Protein AF-A0A2G5XFL0-F1 (afdb_monomer_lite)

Sequence (195 aa):
MTKGMQETLEISRKINEVSDVSRLLKKQYEINKKLENAKERLKTVETMDEHEKITREISTLQNEKQSVETEFELRPKMEEIVLKSETPKIIGAYNKEFKPYHDKYKKLDKKLKEELIKFEKSVRPMVKEMLEIEQMESNFHHVTLKASIEDRKELLKLPVDSGSLKAIQRFTTPMQHSLAGKVYEVINAIERNCK

Secondary structure (DSSP, 8-state):
--HHHHHHHHHHHHHHHHH--HHHHHHHHHHHHHHHHHHHHHHT--SHHHHHHHHHHHHHHHHHHHHHHHHHHHHHHHHHHHHHHHHHHHHHHHHHHHHHHHHHHHHHHHHHHHHHHHHHHHHHHHHHHHHHHHHHHHHHHHHHHHHHHHHHHHH--S---TTGGGGGGG----GGGSHHHHHHHHHHHHHHH--

Radius of gyration: 44.22 Å; chains: 1; bounding box: 116×27×95 Å

Foldseek 3Di:
DDPLVVLLVVLVVVLVVLVPCVVLVVQLVVLVVVLVVLVVVLVVDDDPVSNVVSVVVNVVSVVVNVVSVVSVVCSVVVSVVSCVVSVVVNVVSCCVVCVVVVVVVVVVVVVVLVVLVVVLVVCVVVLVVVVVVVVVVVVVVVVVVVVVVVVVVVVPPDDDDPPPVVVVPPPDDPLCPDPSNVVVVVSVVSVVVSD

Structure (mmCIF, N/CA/C/O backbone):
data_AF-A0A2G5XFL0-F1
#
_entry.id   AF-A0A2G5XFL0-F1
#
loop_
_atom_site.group_PDB
_atom_site.id
_atom_site.type_symbol
_atom_site.label_atom_id
_atom_site.label_alt_id
_atom_site.label_comp_id
_atom_site.label_asym_id
_atom_site.label_entity_id
_atom_site.label_seq_id
_atom_site.pdbx_PDB_ins_code
_atom_site.Cartn_x
_atom_site.Cartn_y
_atom_site.Cartn_z
_atom_site.occupancy
_atom_site.B_iso_or_equiv
_atom_site.auth_seq_id
_atom_site.auth_comp_id
_atom_site.auth_asym_id
_atom_site.auth_atom_id
_atom_site.pdbx_PDB_model_num
ATOM 1 N N . MET A 1 1 ? -5.040 17.784 -10.962 1.00 51.47 1 MET A N 1
ATOM 2 C CA . MET A 1 1 ? -4.802 16.417 -10.449 1.00 51.47 1 MET A CA 1
ATOM 3 C C . MET A 1 1 ? -5.295 15.431 -11.489 1.00 51.47 1 MET A C 1
ATOM 5 O O . MET A 1 1 ? -6.380 15.645 -12.018 1.00 51.47 1 MET A O 1
ATOM 9 N N . THR A 1 2 ? -4.490 14.431 -11.848 1.00 65.50 2 THR A N 1
ATOM 10 C CA . THR A 1 2 ? -4.895 13.384 -12.796 1.00 65.50 2 THR A CA 1
ATOM 11 C C . THR A 1 2 ? -5.902 12.439 -12.139 1.00 65.50 2 THR A C 1
ATOM 13 O O . THR A 1 2 ? -5.921 12.278 -10.917 1.00 65.50 2 THR A O 1
ATOM 16 N N . LYS A 1 3 ? -6.779 11.840 -12.946 1.00 71.62 3 LYS A N 1
ATOM 17 C CA . LYS A 1 3 ? -7.883 10.996 -12.470 1.00 71.62 3 LYS A CA 1
ATOM 18 C C . LYS A 1 3 ? -7.391 9.753 -11.704 1.00 71.62 3 LYS A C 1
ATOM 20 O O . LYS A 1 3 ? -8.002 9.385 -10.709 1.00 71.62 3 LYS A O 1
ATOM 25 N N . GLY A 1 4 ? -6.259 9.158 -12.089 1.00 70.00 4 GLY A N 1
ATOM 26 C CA . GLY A 1 4 ? -5.669 8.010 -11.389 1.00 70.00 4 GLY A CA 1
ATOM 27 C C . GLY A 1 4 ? -5.014 8.368 -10.052 1.00 70.00 4 GLY A C 1
ATOM 28 O O . GLY A 1 4 ? -4.971 7.534 -9.146 1.00 70.00 4 GLY A O 1
ATOM 29 N N . MET A 1 5 ? -4.587 9.621 -9.861 1.00 75.12 5 MET A N 1
ATOM 30 C CA . MET A 1 5 ? -4.111 10.097 -8.557 1.00 75.12 5 MET A CA 1
ATOM 31 C C . MET A 1 5 ? -5.254 10.161 -7.533 1.00 75.12 5 MET A C 1
ATOM 33 O O . MET A 1 5 ? -5.056 9.796 -6.377 1.00 75.12 5 MET A O 1
ATOM 37 N N . GLN A 1 6 ? -6.461 10.555 -7.955 1.00 81.69 6 GLN A N 1
ATOM 38 C CA . GLN A 1 6 ? -7.651 10.538 -7.094 1.00 81.69 6 GLN A CA 1
ATOM 39 C C . GLN A 1 6 ? -8.063 9.108 -6.724 1.00 81.69 6 GLN A C 1
ATOM 41 O O . GLN A 1 6 ? -8.269 8.824 -5.547 1.00 81.69 6 GLN A O 1
ATOM 46 N N . GLU A 1 7 ? -8.089 8.193 -7.698 1.00 80.50 7 GLU A N 1
ATOM 47 C CA . GLU A 1 7 ? -8.393 6.772 -7.464 1.00 80.50 7 GLU A CA 1
ATOM 48 C C . GLU A 1 7 ? -7.405 6.137 -6.463 1.00 80.50 7 GLU A C 1
ATOM 50 O O . GLU A 1 7 ? -7.803 5.408 -5.555 1.00 80.50 7 GLU A O 1
ATOM 55 N N . THR A 1 8 ? -6.115 6.473 -6.562 1.00 82.50 8 THR A N 1
ATOM 56 C CA . THR A 1 8 ? -5.081 5.970 -5.640 1.00 82.50 8 THR A CA 1
ATOM 57 C C . THR A 1 8 ? -5.242 6.530 -4.221 1.00 82.50 8 THR A C 1
ATOM 59 O O . THR A 1 8 ? -5.058 5.805 -3.241 1.00 82.50 8 THR A O 1
ATOM 62 N N . LEU A 1 9 ? -5.616 7.807 -4.090 1.00 84.75 9 LEU A N 1
ATOM 63 C CA . LEU A 1 9 ? -5.873 8.439 -2.792 1.00 84.75 9 LEU A CA 1
ATOM 64 C C . LEU A 1 9 ? -7.103 7.846 -2.096 1.00 84.75 9 LEU A C 1
ATOM 66 O O . LEU A 1 9 ? -7.060 7.611 -0.889 1.00 84.75 9 LEU A O 1
ATOM 70 N N . GLU A 1 10 ? -8.174 7.561 -2.837 1.00 86.00 10 GLU A N 1
ATOM 71 C CA . GLU A 1 10 ? -9.364 6.903 -2.285 1.00 86.00 10 GLU A CA 1
ATOM 72 C C . GLU A 1 10 ? -9.059 5.489 -1.783 1.00 86.00 10 GLU A C 1
ATOM 74 O O . GLU A 1 10 ? -9.511 5.110 -0.700 1.00 86.00 10 GLU A O 1
ATOM 79 N N . ILE A 1 11 ? -8.255 4.721 -2.524 1.00 85.00 11 ILE A N 1
ATOM 80 C CA . ILE A 1 11 ? -7.813 3.390 -2.091 1.00 85.00 11 ILE A CA 1
ATOM 81 C C . ILE A 1 11 ? -6.971 3.485 -0.812 1.00 85.00 11 ILE A C 1
ATOM 83 O O . ILE A 1 11 ? -7.220 2.752 0.144 1.00 85.00 11 ILE A O 1
ATOM 87 N N . SER A 1 12 ? -6.013 4.416 -0.768 1.00 83.69 12 SER A N 1
ATOM 88 C CA . SER A 1 12 ? -5.190 4.658 0.423 1.00 83.69 12 SER A CA 1
ATOM 89 C C . SER A 1 12 ? -6.051 5.009 1.639 1.00 83.69 12 SER A C 1
ATOM 91 O O . SER A 1 12 ? -5.855 4.464 2.725 1.00 83.69 12 SER A O 1
ATOM 93 N N . ARG A 1 13 ? -7.083 5.842 1.448 1.00 86.94 13 ARG A N 1
ATOM 94 C CA . ARG A 1 13 ? -8.031 6.188 2.511 1.00 86.94 13 ARG A CA 1
ATOM 95 C C . ARG A 1 13 ? -8.747 4.956 3.063 1.00 86.94 13 ARG A C 1
ATOM 97 O O . ARG A 1 13 ? -8.786 4.788 4.276 1.00 86.94 13 ARG A O 1
ATOM 104 N N . LYS A 1 14 ? -9.260 4.079 2.194 1.00 85.94 14 LYS A N 1
ATOM 105 C CA . LYS A 1 14 ? -9.945 2.841 2.608 1.00 85.94 14 LYS A CA 1
ATOM 106 C C . LYS A 1 14 ? -9.025 1.894 3.376 1.00 85.94 14 LYS A C 1
ATOM 108 O O . LYS A 1 14 ? -9.443 1.326 4.376 1.00 85.94 14 LYS A O 1
ATOM 113 N N . ILE A 1 15 ? -7.778 1.736 2.932 1.00 85.12 15 ILE A N 1
ATOM 114 C CA . ILE A 1 15 ? -6.792 0.901 3.634 1.00 85.12 15 ILE A CA 1
ATOM 115 C C . ILE A 1 15 ? -6.523 1.472 5.032 1.00 85.12 15 ILE A C 1
ATOM 117 O O . ILE A 1 15 ? -6.566 0.736 6.016 1.00 85.12 15 ILE A O 1
ATOM 121 N N . ASN A 1 16 ? -6.333 2.788 5.136 1.00 85.06 16 ASN A N 1
ATOM 122 C CA . ASN A 1 16 ? -6.090 3.452 6.416 1.00 85.06 16 ASN A CA 1
ATOM 123 C C . ASN A 1 16 ? -7.299 3.375 7.364 1.00 85.06 16 ASN A C 1
ATOM 125 O O . ASN A 1 16 ? -7.115 3.186 8.560 1.00 85.06 16 ASN A O 1
ATOM 129 N N . GLU A 1 17 ? -8.530 3.478 6.857 1.00 84.38 17 GLU A N 1
ATOM 130 C CA . GLU A 1 17 ? -9.755 3.347 7.666 1.00 84.38 17 GLU A CA 1
ATOM 131 C C . GLU A 1 17 ? -9.892 1.950 8.300 1.00 84.38 17 GLU A C 1
ATOM 133 O O . GLU A 1 17 ? -10.299 1.814 9.461 1.00 84.38 17 GLU A O 1
ATOM 138 N N . VAL A 1 18 ? -9.542 0.900 7.553 1.00 83.12 18 VAL A N 1
ATOM 139 C CA . VAL A 1 18 ? -9.618 -0.483 8.045 1.00 83.12 18 VAL A CA 1
ATOM 140 C C . VAL A 1 18 ? -8.425 -0.810 8.952 1.00 83.12 18 VAL A C 1
ATOM 142 O O . VAL A 1 18 ? -8.605 -1.527 9.933 1.00 83.12 18 VAL A O 1
ATOM 145 N N . SER A 1 19 ? -7.264 -0.196 8.715 1.00 80.25 19 SER A N 1
ATOM 146 C CA . SER A 1 19 ? -6.069 -0.333 9.558 1.00 80.25 19 SER A CA 1
ATOM 147 C C . SER A 1 19 ? -6.094 0.520 10.837 1.00 80.25 19 SER A C 1
ATOM 149 O O . SER A 1 19 ? -5.288 0.280 11.737 1.00 80.25 19 SER A O 1
ATOM 151 N N . ASP A 1 20 ? -6.974 1.523 10.958 1.00 82.56 20 ASP A N 1
ATOM 152 C CA . ASP A 1 20 ? -7.043 2.359 12.162 1.00 82.56 20 ASP A CA 1
ATOM 153 C C . ASP A 1 20 ? -7.798 1.662 13.303 1.00 82.56 20 ASP A C 1
ATOM 155 O O . ASP A 1 20 ? -9.030 1.660 13.398 1.00 82.56 20 ASP A O 1
ATOM 159 N N . VAL A 1 21 ? -7.014 1.090 14.214 1.00 85.06 21 VAL A N 1
ATOM 160 C CA . VAL A 1 21 ? -7.492 0.392 15.413 1.00 85.06 21 VAL A CA 1
ATOM 161 C C . VAL A 1 21 ? -7.591 1.330 16.628 1.00 85.06 21 VAL A C 1
ATOM 163 O O . VAL A 1 21 ? -8.169 0.980 17.661 1.00 85.06 21 VAL A O 1
ATOM 166 N N . SER A 1 22 ? -7.096 2.566 16.515 1.00 84.44 22 SER A N 1
ATOM 167 C CA . SER A 1 22 ? -6.987 3.521 17.628 1.00 84.44 22 SER A CA 1
ATOM 168 C C . SER A 1 22 ? -8.340 3.821 18.270 1.00 84.44 22 SER A C 1
ATOM 170 O O . SER A 1 22 ? -8.449 3.942 19.493 1.00 84.44 22 SER A O 1
ATOM 172 N N . ARG A 1 23 ? -9.397 3.907 17.451 1.00 86.69 23 ARG A N 1
ATOM 173 C CA . ARG A 1 23 ? -10.774 4.105 17.924 1.00 86.69 23 ARG A CA 1
ATOM 174 C C . ARG A 1 23 ? -11.236 2.958 18.824 1.00 86.69 23 ARG A C 1
ATOM 176 O O . ARG A 1 23 ? -11.869 3.205 19.848 1.00 86.69 23 ARG A O 1
ATOM 183 N N . LEU A 1 24 ? -10.926 1.718 18.448 1.00 87.38 24 LEU A N 1
ATOM 184 C CA . LEU A 1 24 ? -11.343 0.532 19.194 1.00 87.38 24 LEU A CA 1
ATOM 185 C C . LEU A 1 24 ? -10.555 0.370 20.486 1.00 87.38 24 LEU A C 1
ATOM 187 O O . LEU A 1 24 ? -11.160 0.087 21.515 1.00 87.38 24 LEU A O 1
ATOM 191 N N . LEU A 1 25 ? -9.252 0.657 20.467 1.00 88.88 25 LEU A N 1
ATOM 192 C CA . LEU A 1 25 ? -8.424 0.671 21.676 1.00 88.88 25 LEU A CA 1
ATOM 193 C C . LEU A 1 25 ? -8.940 1.689 22.703 1.00 88.88 25 LEU A C 1
ATOM 195 O O . LEU A 1 25 ? -9.092 1.362 23.879 1.00 88.88 25 LEU A O 1
ATOM 199 N N . LYS A 1 26 ? -9.283 2.908 22.259 1.00 91.31 26 LYS A N 1
ATOM 200 C CA . LYS A 1 26 ? -9.891 3.928 23.131 1.00 91.31 26 LYS A CA 1
ATOM 201 C C . LYS A 1 26 ? -11.225 3.459 23.708 1.00 91.31 26 LYS A C 1
ATOM 203 O O . LYS A 1 26 ? -11.432 3.550 24.915 1.00 91.31 26 LYS A O 1
ATOM 208 N N . LYS A 1 27 ? -12.103 2.906 22.867 1.00 91.19 27 LYS A N 1
ATOM 209 C CA . LYS A 1 27 ? -13.411 2.394 23.297 1.00 91.19 27 LYS A CA 1
ATOM 210 C C . LYS A 1 27 ? -13.270 1.243 24.302 1.00 91.19 27 LYS A C 1
ATOM 212 O O . LYS A 1 27 ? -13.963 1.227 25.313 1.00 91.19 27 LYS A O 1
ATOM 217 N N . GLN A 1 28 ? -12.341 0.317 24.069 1.00 92.81 28 GLN A N 1
ATOM 218 C CA . GLN A 1 28 ? -12.054 -0.794 24.978 1.00 92.81 28 GLN A CA 1
ATOM 219 C C . GLN A 1 28 ? -11.542 -0.298 26.337 1.00 92.81 28 GLN A C 1
ATOM 221 O O . GLN A 1 28 ? -11.976 -0.790 27.379 1.00 92.81 28 GLN A O 1
ATOM 226 N N . TYR A 1 29 ? -10.658 0.705 26.340 1.00 93.38 29 TYR A N 1
ATOM 227 C CA . TYR A 1 29 ? -10.173 1.336 27.566 1.00 93.38 29 TYR A CA 1
ATOM 228 C C . TYR A 1 29 ? -11.308 1.989 28.370 1.00 93.38 29 TYR A C 1
ATOM 230 O O . TYR A 1 29 ? -11.427 1.758 29.574 1.00 93.38 29 TYR A O 1
ATOM 238 N N . GLU A 1 30 ? -12.179 2.757 27.711 1.00 95.00 30 GLU A N 1
ATOM 239 C CA . GLU A 1 30 ? -13.327 3.398 28.361 1.00 95.00 30 GLU A CA 1
ATOM 240 C C . GLU A 1 30 ? -14.312 2.383 28.951 1.00 95.00 30 GLU A C 1
ATOM 242 O O . GLU A 1 30 ? -14.764 2.563 30.084 1.00 95.00 30 GLU A O 1
ATOM 247 N N . ILE A 1 31 ? -14.615 1.304 28.220 1.00 94.75 31 ILE A N 1
ATOM 248 C CA . ILE A 1 31 ? -15.488 0.229 28.707 1.00 94.75 31 ILE A CA 1
ATOM 249 C C . ILE A 1 31 ? -14.864 -0.440 29.932 1.00 94.75 31 ILE A C 1
ATOM 251 O O . ILE A 1 31 ? -15.531 -0.548 30.957 1.00 94.75 31 ILE A O 1
ATOM 255 N N . ASN A 1 32 ? -13.583 -0.823 29.875 1.00 92.81 32 ASN A N 1
ATOM 256 C CA . ASN A 1 32 ? -12.897 -1.445 31.012 1.00 92.81 32 ASN A CA 1
ATOM 257 C C . ASN A 1 32 ? -12.914 -0.539 32.253 1.00 92.81 32 ASN A C 1
ATOM 259 O O . ASN A 1 32 ? -13.190 -1.016 33.351 1.00 92.81 32 ASN A O 1
ATOM 263 N N . LYS A 1 33 ? -12.695 0.771 32.081 1.00 95.62 33 LYS A N 1
ATOM 264 C CA . LYS A 1 33 ? -12.762 1.741 33.181 1.00 95.62 33 LYS A CA 1
ATOM 265 C C . LYS A 1 33 ? -14.161 1.816 33.802 1.00 95.62 33 LYS A C 1
ATOM 267 O O . LYS A 1 33 ? -14.288 1.815 35.023 1.00 95.62 33 LYS A O 1
ATOM 272 N N . LYS A 1 34 ? -15.218 1.865 32.983 1.00 95.56 34 LYS A N 1
ATOM 273 C CA . LYS A 1 34 ? -16.609 1.854 33.475 1.00 95.56 34 LYS A CA 1
ATOM 274 C C . LYS A 1 34 ? -16.941 0.554 34.205 1.00 95.56 34 LYS A C 1
ATOM 276 O O . LYS A 1 34 ? -17.618 0.587 35.225 1.00 95.56 34 LYS A O 1
ATOM 281 N N . LEU A 1 35 ? -16.445 -0.570 33.696 1.00 94.38 35 LEU A N 1
ATOM 282 C CA . LEU A 1 35 ? -16.694 -1.900 34.243 1.00 94.38 35 LEU A CA 1
ATOM 283 C C . LEU A 1 35 ? -16.035 -2.063 35.621 1.00 94.38 35 LEU A C 1
ATOM 285 O O . LEU A 1 35 ? -16.679 -2.555 36.543 1.00 94.38 35 LEU A O 1
ATOM 289 N N . GLU A 1 36 ? -14.798 -1.588 35.792 1.00 94.00 36 GLU A N 1
ATOM 290 C CA . GLU A 1 36 ? -14.148 -1.549 37.109 1.00 94.00 36 GLU A CA 1
ATOM 291 C C . GLU A 1 36 ? -14.886 -0.630 38.088 1.00 94.00 36 GLU A C 1
ATOM 293 O O . GLU A 1 36 ? -15.235 -1.069 39.181 1.00 94.00 36 GLU A O 1
ATOM 298 N N . ASN A 1 37 ? -15.262 0.583 37.671 1.00 94.56 37 ASN A N 1
ATOM 299 C CA . ASN A 1 37 ? -16.050 1.483 38.520 1.00 94.56 37 ASN A CA 1
ATOM 300 C C . ASN A 1 37 ? -17.399 0.865 38.942 1.00 94.56 37 ASN A C 1
ATOM 302 O O . ASN A 1 37 ? -17.828 1.018 40.084 1.00 94.56 37 ASN A O 1
ATOM 306 N N . ALA A 1 38 ? -18.089 0.170 38.032 1.00 92.56 38 ALA A N 1
ATOM 307 C CA . ALA A 1 38 ? -19.355 -0.495 38.332 1.00 92.56 38 ALA A CA 1
ATOM 308 C C . ALA A 1 38 ? -19.164 -1.662 39.316 1.00 92.56 38 ALA A C 1
ATOM 310 O O . ALA A 1 38 ? -19.954 -1.812 40.247 1.00 92.56 38 ALA A O 1
ATOM 311 N N . LYS A 1 39 ? -18.087 -2.447 39.173 1.00 91.81 39 LYS A N 1
ATOM 312 C CA . LYS A 1 39 ? -17.726 -3.503 40.134 1.00 91.81 39 LYS A CA 1
ATOM 313 C C . LYS A 1 39 ? -17.370 -2.949 41.511 1.00 91.81 39 LYS A C 1
ATOM 315 O O . LYS A 1 39 ? -17.717 -3.570 42.509 1.00 91.81 39 LYS A O 1
ATOM 320 N N . GLU A 1 40 ? -16.669 -1.820 41.583 1.00 93.25 40 GLU A N 1
ATOM 321 C CA . GLU A 1 40 ? -16.373 -1.160 42.859 1.00 93.25 40 GLU A CA 1
ATOM 322 C C . GLU A 1 40 ? -17.654 -0.683 43.539 1.00 93.25 40 GLU A C 1
ATOM 324 O O . GLU A 1 40 ? -17.865 -0.993 44.709 1.00 93.25 40 GLU A O 1
ATOM 329 N N . ARG A 1 41 ? -18.552 -0.033 42.787 1.00 91.56 41 ARG A N 1
ATOM 330 C CA . ARG A 1 41 ? -19.868 0.382 43.292 1.00 91.56 41 ARG A CA 1
ATOM 331 C C . ARG A 1 41 ? -20.685 -0.800 43.796 1.00 91.56 41 ARG A C 1
ATOM 333 O O . ARG A 1 41 ? -21.326 -0.659 44.826 1.00 91.56 41 ARG A O 1
ATOM 340 N N . LEU A 1 42 ? -20.633 -1.952 43.117 1.00 90.75 42 LEU A N 1
ATOM 341 C CA . LEU A 1 42 ? -21.346 -3.168 43.529 1.00 90.75 42 LEU A CA 1
ATOM 342 C C . LEU A 1 42 ? -20.933 -3.644 44.934 1.00 90.75 42 LEU A C 1
ATOM 344 O O . LEU A 1 42 ? -21.764 -4.165 45.669 1.00 90.75 42 LEU A O 1
ATOM 348 N N . LYS A 1 43 ? -19.668 -3.442 45.327 1.00 89.00 43 LYS A N 1
ATOM 349 C CA . LYS A 1 43 ? -19.153 -3.848 46.648 1.00 89.00 43 LYS A CA 1
ATOM 350 C C . LYS A 1 43 ? -19.665 -2.977 47.796 1.00 89.00 43 LYS A C 1
ATOM 352 O O . LYS A 1 43 ? -19.592 -3.407 48.941 1.00 89.00 43 LYS A O 1
ATOM 357 N N . THR A 1 44 ? -20.130 -1.764 47.507 1.00 90.75 44 THR A N 1
ATOM 358 C CA . THR A 1 44 ? -20.554 -0.774 48.511 1.00 90.75 44 THR A CA 1
ATOM 359 C C . THR A 1 44 ? -22.070 -0.591 48.561 1.00 90.75 44 THR A C 1
ATOM 361 O O . THR A 1 44 ? -22.544 0.375 49.147 1.00 90.75 44 THR A O 1
ATOM 364 N N . VAL A 1 45 ? -22.835 -1.459 47.894 1.00 91.38 45 VAL A N 1
ATOM 365 C CA . VAL A 1 45 ? -24.296 -1.351 47.833 1.00 91.38 45 VAL A CA 1
ATOM 366 C C . VAL A 1 45 ? -24.937 -1.912 49.096 1.00 91.38 45 VAL A C 1
ATOM 368 O O . VAL A 1 45 ? -24.591 -3.007 49.533 1.00 91.38 45 VAL A O 1
ATOM 371 N N . GLU A 1 46 ? -25.925 -1.195 49.628 1.00 85.06 46 GLU A N 1
ATOM 372 C CA . GLU A 1 46 ? -26.671 -1.597 50.827 1.00 85.06 46 GLU A CA 1
ATOM 373 C C . GLU A 1 46 ? -28.065 -2.160 50.503 1.00 85.06 46 GLU A C 1
ATOM 375 O O . GLU A 1 46 ? -28.635 -2.901 51.304 1.00 85.06 46 GLU A O 1
ATOM 380 N N . THR A 1 47 ? -28.617 -1.854 49.320 1.00 91.56 47 THR A N 1
ATOM 381 C CA . THR A 1 47 ? -29.972 -2.261 48.916 1.00 91.56 47 THR A CA 1
ATOM 382 C C . THR A 1 47 ? -29.986 -3.276 47.768 1.00 91.56 47 THR A C 1
ATOM 384 O O . THR A 1 47 ? -29.154 -3.255 46.860 1.00 91.56 47 THR A O 1
ATOM 387 N N . MET A 1 48 ? -30.976 -4.174 47.775 1.00 88.69 48 MET A N 1
ATOM 388 C CA . MET A 1 48 ? -31.124 -5.200 46.734 1.00 88.69 48 MET A CA 1
ATOM 389 C C . MET A 1 48 ? -31.442 -4.594 45.354 1.00 88.69 48 MET A C 1
ATOM 391 O O . MET A 1 48 ? -30.904 -5.049 44.345 1.00 88.69 48 MET A O 1
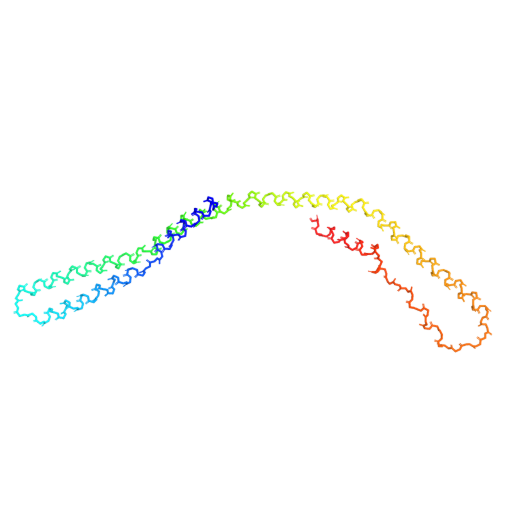ATOM 395 N N . ASP A 1 49 ? -32.233 -3.519 45.308 1.00 89.25 49 ASP A N 1
ATOM 396 C CA . ASP A 1 49 ? -32.602 -2.833 44.061 1.00 89.25 49 ASP A CA 1
ATOM 397 C C . ASP A 1 49 ? -31.391 -2.185 43.369 1.00 89.25 49 ASP A C 1
ATOM 399 O O . ASP A 1 49 ? -31.223 -2.271 42.148 1.00 89.25 49 ASP A O 1
ATOM 403 N N . GLU A 1 50 ? -30.503 -1.553 44.140 1.00 88.62 50 GLU A N 1
ATOM 404 C CA . GLU A 1 50 ? -29.258 -0.987 43.615 1.00 88.62 50 GLU A CA 1
ATOM 405 C C . GLU A 1 50 ? -28.290 -2.081 43.156 1.00 88.62 50 GLU A C 1
ATOM 407 O O . GLU A 1 50 ? -27.615 -1.916 42.134 1.00 88.62 50 GLU A O 1
ATOM 412 N N . HIS A 1 51 ? -28.266 -3.217 43.860 1.00 93.19 51 HIS A N 1
ATOM 413 C CA . HIS A 1 51 ? -27.443 -4.364 43.495 1.00 93.19 51 HIS A CA 1
ATOM 414 C C . HIS A 1 51 ? -27.884 -4.928 42.140 1.00 93.19 51 HIS A C 1
ATOM 416 O O . HIS A 1 51 ? -27.054 -5.146 41.251 1.00 93.19 51 HIS A O 1
ATOM 422 N N . GLU A 1 52 ? -29.190 -5.108 41.928 1.00 91.06 52 GLU A N 1
ATOM 423 C CA . GLU A 1 52 ? -29.727 -5.526 40.632 1.00 91.06 52 GLU A CA 1
ATOM 424 C C . GLU A 1 52 ? -29.416 -4.521 39.522 1.00 91.06 52 GLU A C 1
ATOM 426 O O . GLU A 1 52 ? -29.009 -4.914 38.425 1.00 91.06 52 GLU A O 1
ATOM 431 N N . LYS A 1 53 ? -29.571 -3.222 39.794 1.00 93.31 53 LYS A N 1
ATOM 432 C CA . LYS A 1 53 ? -29.303 -2.166 38.812 1.00 93.31 53 LYS A CA 1
ATOM 433 C C . LYS A 1 53 ? -27.846 -2.178 38.346 1.00 93.31 53 LYS A C 1
ATOM 435 O O . LYS A 1 53 ? -27.595 -2.141 37.142 1.00 93.31 53 LYS A O 1
ATOM 440 N N . ILE A 1 54 ? -26.898 -2.271 39.278 1.00 92.44 54 ILE A N 1
ATOM 441 C CA . ILE A 1 54 ? -25.464 -2.309 38.959 1.00 92.44 54 ILE A CA 1
ATOM 442 C C . ILE A 1 54 ? -25.092 -3.633 38.282 1.00 92.44 54 ILE A C 1
ATOM 444 O O . ILE A 1 54 ? -24.296 -3.642 37.346 1.00 92.44 54 ILE A O 1
ATOM 448 N N . THR A 1 55 ? -25.712 -4.749 38.669 1.00 92.38 55 THR A N 1
ATOM 449 C CA . THR A 1 55 ? -25.500 -6.044 37.999 1.00 92.38 55 THR A CA 1
ATOM 450 C C . THR A 1 55 ? -25.931 -5.994 36.529 1.00 92.38 55 THR A C 1
ATOM 452 O O . THR A 1 55 ? -25.207 -6.473 35.652 1.00 92.38 55 THR A O 1
ATOM 455 N N . ARG A 1 56 ? -27.072 -5.355 36.227 1.00 94.00 56 ARG A N 1
ATOM 456 C CA . ARG A 1 56 ? -27.516 -5.120 34.841 1.00 94.00 56 ARG A CA 1
ATOM 457 C C . ARG A 1 56 ? -26.543 -4.210 34.087 1.00 94.00 56 ARG A C 1
ATOM 459 O O . ARG A 1 56 ? -26.193 -4.523 32.954 1.00 94.00 56 ARG A O 1
ATOM 466 N N . GLU A 1 57 ? -26.062 -3.138 34.721 1.00 93.81 57 GLU A N 1
ATOM 467 C CA . GLU A 1 57 ? -25.046 -2.238 34.149 1.00 93.81 57 GLU A CA 1
ATOM 468 C C . GLU A 1 57 ? -23.759 -3.004 33.782 1.00 93.81 57 GLU A C 1
ATOM 470 O O . GLU A 1 57 ? -23.274 -2.910 32.652 1.00 93.81 57 GLU A O 1
ATOM 475 N N . ILE A 1 58 ? -23.249 -3.849 34.682 1.00 94.31 58 ILE A N 1
ATOM 476 C CA . ILE A 1 58 ? -22.070 -4.692 34.431 1.00 94.31 58 ILE A CA 1
ATOM 477 C C . ILE A 1 58 ? -22.316 -5.649 33.262 1.00 94.31 58 ILE A C 1
ATOM 479 O O . ILE A 1 58 ? -21.460 -5.758 32.385 1.00 94.31 58 ILE A O 1
ATOM 483 N N . SER A 1 59 ? -23.479 -6.305 33.210 1.00 94.19 59 SER A N 1
ATOM 484 C CA . SER A 1 59 ? -23.830 -7.203 32.104 1.00 94.19 59 SER A CA 1
ATOM 485 C C . SER A 1 59 ? -23.869 -6.464 30.761 1.00 94.19 59 SER A C 1
ATOM 487 O O . SER A 1 59 ? -23.313 -6.946 29.773 1.00 94.19 59 SER A O 1
ATOM 489 N N . THR A 1 60 ? -24.434 -5.252 30.718 1.00 95.50 60 THR A N 1
ATOM 490 C CA . THR A 1 60 ? -24.423 -4.433 29.495 1.00 95.50 60 THR A CA 1
ATOM 491 C C . THR A 1 60 ? -23.008 -4.042 29.068 1.00 95.50 60 THR A C 1
ATOM 493 O O . THR A 1 60 ? -22.663 -4.201 27.899 1.00 95.50 60 THR A O 1
ATOM 496 N N . LEU A 1 61 ? -22.151 -3.627 30.007 1.00 94.88 61 LEU A N 1
ATOM 497 C CA . LEU A 1 61 ? -20.756 -3.277 29.724 1.00 94.88 61 LEU A CA 1
ATOM 498 C C . LEU A 1 61 ? -19.925 -4.492 29.282 1.00 94.88 61 LEU A C 1
ATOM 500 O O . LEU A 1 61 ? -19.037 -4.354 28.443 1.00 94.88 61 LEU A O 1
ATOM 504 N N . GLN A 1 62 ? -20.213 -5.687 29.806 1.00 93.75 62 GLN A N 1
ATOM 505 C CA . GLN A 1 62 ? -19.597 -6.936 29.349 1.00 93.75 62 GLN A CA 1
ATOM 506 C C . GLN A 1 62 ? -19.995 -7.269 27.907 1.00 93.75 62 GLN A C 1
ATOM 508 O O . GLN A 1 62 ? -19.125 -7.599 27.103 1.00 93.75 62 GLN A O 1
ATOM 513 N N . ASN A 1 63 ? -21.271 -7.105 27.550 1.00 94.25 63 ASN A N 1
ATOM 514 C CA . ASN A 1 63 ? -21.731 -7.296 26.173 1.00 94.25 63 ASN A CA 1
ATOM 515 C C . ASN A 1 63 ? -21.088 -6.282 25.213 1.00 94.25 63 ASN A C 1
ATOM 517 O O . ASN A 1 63 ? -20.651 -6.647 24.121 1.00 94.25 63 ASN A O 1
ATOM 521 N N . GLU A 1 64 ? -20.973 -5.014 25.622 1.00 93.44 64 GLU A N 1
ATOM 522 C CA . GLU A 1 64 ? -20.271 -3.988 24.841 1.00 93.44 64 GLU A CA 1
ATOM 523 C C . GLU A 1 64 ? -18.786 -4.317 24.661 1.00 93.44 64 GLU A C 1
ATOM 525 O O . GLU A 1 64 ? -18.250 -4.171 23.559 1.00 93.44 64 GLU A O 1
ATOM 530 N N . LYS A 1 65 ? -18.120 -4.796 25.719 1.00 92.81 65 LYS A N 1
ATOM 531 C CA . LYS A 1 65 ? -16.725 -5.244 25.660 1.00 92.81 65 LYS A CA 1
ATOM 532 C C . LYS A 1 65 ? -16.557 -6.382 24.658 1.00 92.81 65 LYS A C 1
ATOM 534 O O . LYS A 1 65 ? -15.683 -6.303 23.798 1.00 92.81 65 LYS A O 1
ATOM 539 N N . GLN A 1 66 ? -17.423 -7.387 24.727 1.00 92.12 66 GLN A N 1
ATOM 540 C CA . GLN A 1 66 ? -17.359 -8.546 23.845 1.00 92.12 66 GLN A CA 1
ATOM 541 C C . GLN A 1 66 ? -17.649 -8.177 22.383 1.00 92.12 66 GLN A C 1
ATOM 543 O O . GLN A 1 66 ? -17.009 -8.698 21.471 1.00 92.12 66 GLN A O 1
ATOM 548 N N . SER A 1 67 ? -18.544 -7.214 22.141 1.00 92.31 67 SER A N 1
ATOM 549 C CA . SER A 1 67 ? -18.757 -6.651 20.803 1.00 92.31 67 SER A CA 1
ATOM 550 C C . SER A 1 67 ? -17.495 -5.983 20.247 1.00 92.31 67 SER A C 1
ATOM 552 O O . SER A 1 67 ? -17.185 -6.175 19.072 1.00 92.31 67 SER A O 1
ATOM 554 N N . VAL A 1 68 ? -16.757 -5.227 21.068 1.00 92.44 68 VAL A N 1
ATOM 555 C CA . VAL A 1 68 ? -15.494 -4.594 20.652 1.00 92.44 68 VAL A CA 1
ATOM 556 C C . VAL A 1 68 ? -14.409 -5.642 20.402 1.00 92.44 68 VAL A C 1
ATOM 558 O O . VAL A 1 68 ? -13.710 -5.548 19.398 1.00 92.44 68 VAL A O 1
ATOM 561 N N . GLU A 1 69 ? -14.291 -6.660 21.255 1.00 90.12 69 GLU A N 1
ATOM 562 C CA . GLU A 1 69 ? -13.352 -7.779 21.068 1.00 90.12 69 GLU A CA 1
ATOM 563 C C . GLU A 1 69 ? -13.641 -8.560 19.778 1.00 90.12 69 GLU A C 1
ATOM 565 O O . GLU A 1 69 ? -12.728 -8.825 18.999 1.00 90.12 69 GLU A O 1
ATOM 570 N N . THR A 1 70 ? -14.915 -8.816 19.475 1.00 90.75 70 THR A N 1
ATOM 571 C CA . THR A 1 70 ? -15.316 -9.437 18.202 1.00 90.75 70 THR A CA 1
ATOM 572 C C . THR A 1 70 ? -14.936 -8.553 17.006 1.00 90.75 70 THR A C 1
ATOM 574 O O . THR A 1 70 ? -14.462 -9.053 15.988 1.00 90.75 70 THR A O 1
ATOM 577 N N . GLU A 1 71 ? -15.097 -7.226 17.109 1.00 88.81 71 GLU A N 1
ATOM 578 C CA . GLU A 1 71 ? -14.663 -6.295 16.056 1.00 88.81 71 GLU A CA 1
ATOM 579 C C . GLU A 1 71 ? -13.136 -6.350 15.855 1.00 88.81 71 GLU A C 1
ATOM 581 O O . GLU A 1 71 ? -12.676 -6.372 14.713 1.00 88.81 71 GLU A O 1
ATOM 586 N N . PHE A 1 72 ? -12.350 -6.452 16.935 1.00 88.31 72 PHE A N 1
ATOM 587 C CA . PHE A 1 72 ? -10.895 -6.647 16.873 1.00 88.31 72 PHE A CA 1
ATOM 588 C C . PHE A 1 72 ? -10.502 -7.941 16.156 1.00 88.31 72 PHE A C 1
ATOM 590 O O . PHE A 1 72 ? -9.611 -7.919 15.310 1.00 88.31 72 PHE A O 1
ATOM 597 N N . GLU A 1 73 ? -11.164 -9.056 16.458 1.00 87.88 73 GLU A N 1
ATOM 598 C CA . GLU A 1 73 ? -10.876 -10.351 15.829 1.00 87.88 73 GLU A CA 1
ATOM 599 C C . GLU A 1 73 ? -11.221 -10.375 14.334 1.00 87.88 73 GLU A C 1
ATOM 601 O O . GLU A 1 73 ? -10.568 -11.056 13.537 1.00 87.88 73 GLU A O 1
ATOM 606 N N . LEU A 1 74 ? -12.253 -9.630 13.935 1.00 88.44 74 LEU A N 1
ATOM 607 C CA . LEU A 1 74 ? -12.687 -9.549 12.544 1.00 88.44 74 LEU A CA 1
ATOM 608 C C . LEU A 1 74 ? -11.836 -8.584 11.708 1.00 88.44 74 LEU A C 1
ATOM 610 O O . LEU A 1 74 ? -11.765 -8.761 10.488 1.00 88.44 74 LEU A O 1
ATOM 614 N N . ARG A 1 75 ? -11.160 -7.604 12.322 1.00 85.94 75 ARG A N 1
ATOM 615 C CA . ARG A 1 75 ? -10.376 -6.596 11.589 1.00 85.94 75 ARG A CA 1
ATOM 616 C C . ARG A 1 75 ? -9.268 -7.167 10.709 1.00 85.94 75 ARG A C 1
ATOM 618 O O . ARG A 1 75 ? -9.282 -6.822 9.533 1.00 85.94 75 ARG A O 1
ATOM 625 N N . PRO A 1 76 ? -8.384 -8.072 11.170 1.00 86.69 76 PRO A N 1
ATOM 626 C CA . PRO A 1 76 ? -7.348 -8.642 10.307 1.00 86.69 76 PRO A CA 1
ATOM 627 C C . PRO A 1 76 ? -7.920 -9.295 9.042 1.00 86.69 76 PRO A C 1
ATOM 629 O O . PRO A 1 76 ? -7.357 -9.174 7.958 1.00 86.69 76 PRO A O 1
ATOM 632 N N . LYS A 1 77 ? -9.095 -9.933 9.151 1.00 88.69 77 LYS A N 1
ATOM 633 C CA . LYS A 1 77 ? -9.793 -10.533 8.003 1.00 88.69 77 LYS A CA 1
ATOM 634 C C . LYS A 1 77 ? -10.354 -9.466 7.064 1.00 88.69 77 LYS A C 1
ATOM 636 O O . LYS A 1 77 ? -10.279 -9.617 5.848 1.00 88.69 77 LYS A O 1
ATOM 641 N N . MET A 1 78 ? -10.913 -8.387 7.610 1.00 85.69 78 MET A N 1
ATOM 642 C CA . MET A 1 78 ? -11.390 -7.252 6.815 1.00 85.69 78 MET A CA 1
ATOM 643 C C . MET A 1 78 ? -10.235 -6.540 6.102 1.00 85.69 78 MET A C 1
ATOM 645 O O . MET A 1 78 ? -10.352 -6.249 4.913 1.00 85.69 78 MET A O 1
ATOM 649 N N . GLU A 1 79 ? -9.112 -6.317 6.789 1.00 86.19 79 GLU A N 1
ATOM 650 C CA . GLU A 1 79 ? -7.881 -5.760 6.218 1.00 86.19 79 GLU A CA 1
ATOM 651 C C . GLU A 1 79 ? -7.382 -6.624 5.064 1.00 86.19 79 GLU A C 1
ATOM 653 O O . GLU A 1 79 ? -7.128 -6.109 3.979 1.00 86.19 79 GLU A O 1
ATOM 658 N N . GLU A 1 80 ? -7.320 -7.943 5.250 1.00 87.69 80 GLU A N 1
ATOM 659 C CA . GLU A 1 80 ? -6.894 -8.870 4.204 1.00 87.69 80 GLU A CA 1
ATOM 660 C C . GLU A 1 80 ? -7.800 -8.801 2.963 1.00 87.69 80 GLU A C 1
ATOM 662 O O . GLU A 1 80 ? -7.309 -8.777 1.831 1.00 87.69 80 GLU A O 1
ATOM 667 N N . ILE A 1 81 ? -9.121 -8.718 3.149 1.00 88.31 81 ILE A N 1
ATOM 668 C CA . ILE A 1 81 ? -10.093 -8.583 2.052 1.00 88.31 81 ILE A CA 1
ATOM 669 C C . ILE A 1 81 ? -9.911 -7.249 1.314 1.00 88.31 81 ILE A C 1
ATOM 671 O O . ILE A 1 81 ? -9.903 -7.213 0.077 1.00 88.31 81 ILE A O 1
ATOM 675 N N . VAL A 1 82 ? -9.752 -6.146 2.049 1.00 86.25 82 VAL A N 1
ATOM 676 C CA . VAL A 1 82 ? -9.550 -4.811 1.464 1.00 86.25 82 VAL A CA 1
ATOM 677 C C . VAL A 1 82 ? -8.216 -4.749 0.726 1.00 86.25 82 VAL A C 1
ATOM 679 O O . VAL A 1 82 ? -8.175 -4.306 -0.418 1.00 86.25 82 VAL A O 1
ATOM 682 N N . LEU A 1 83 ? -7.141 -5.284 1.303 1.00 85.38 83 LEU A N 1
ATOM 683 C CA . LEU A 1 83 ? -5.836 -5.355 0.651 1.00 85.38 83 LEU A CA 1
ATOM 684 C C . LEU A 1 83 ? -5.900 -6.195 -0.627 1.00 85.38 83 LEU A C 1
ATOM 686 O O . LEU A 1 83 ? -5.441 -5.742 -1.675 1.00 85.38 83 LEU A O 1
ATOM 690 N N . LYS A 1 84 ? -6.515 -7.381 -0.592 1.00 87.75 84 LYS A N 1
ATOM 691 C CA . LYS A 1 84 ? -6.635 -8.245 -1.779 1.00 87.75 84 LYS A CA 1
ATOM 692 C C . LYS A 1 84 ? -7.463 -7.616 -2.899 1.00 87.75 84 LYS A C 1
ATOM 694 O O . LYS A 1 84 ? -7.154 -7.826 -4.068 1.00 87.75 84 LYS A O 1
ATOM 699 N N . SER A 1 85 ? -8.505 -6.860 -2.563 1.00 87.19 85 SER A N 1
ATOM 700 C CA . SER A 1 85 ? -9.411 -6.268 -3.553 1.00 87.19 85 SER A CA 1
ATOM 701 C C . SER A 1 85 ? -8.947 -4.908 -4.080 1.00 87.19 85 SER A C 1
ATOM 703 O O . SER A 1 85 ? -9.129 -4.621 -5.264 1.00 87.19 85 SER A O 1
ATOM 705 N N . GLU A 1 86 ? -8.344 -4.069 -3.238 1.00 85.00 86 GLU A N 1
ATOM 706 C CA . GLU A 1 86 ? -7.984 -2.693 -3.586 1.00 85.00 86 GLU A CA 1
ATOM 707 C C . GLU A 1 86 ? -6.529 -2.558 -4.082 1.00 85.00 86 GLU A C 1
ATOM 709 O O . GLU A 1 86 ? -6.270 -1.762 -4.986 1.00 85.00 86 GLU A O 1
ATOM 714 N N . THR A 1 87 ? -5.578 -3.379 -3.607 1.00 79.25 87 THR A N 1
ATOM 715 C CA . THR A 1 87 ? -4.166 -3.324 -4.064 1.00 79.25 87 THR A CA 1
ATOM 716 C C . THR A 1 87 ? -4.010 -3.531 -5.580 1.00 79.25 87 THR A C 1
ATOM 718 O O . THR A 1 87 ? -3.284 -2.761 -6.217 1.00 79.25 87 THR A O 1
ATOM 721 N N . PRO A 1 88 ? -4.714 -4.487 -6.225 1.00 84.62 88 PRO A N 1
ATOM 722 C CA . PRO A 1 88 ? -4.641 -4.648 -7.678 1.00 84.62 88 PRO A CA 1
ATOM 723 C C . PRO A 1 88 ? -5.155 -3.427 -8.449 1.00 84.62 88 PRO A C 1
ATOM 725 O O . PRO A 1 88 ? -4.693 -3.159 -9.559 1.00 84.62 88 PRO A O 1
ATOM 728 N N . LYS A 1 89 ? -6.083 -2.656 -7.869 1.00 84.19 89 LYS A N 1
ATOM 729 C CA . LYS A 1 89 ? -6.626 -1.451 -8.508 1.00 84.19 89 LYS A CA 1
ATOM 730 C C . LYS A 1 89 ? -5.609 -0.314 -8.534 1.00 84.19 89 LYS A C 1
ATOM 732 O O . LYS A 1 89 ? -5.566 0.401 -9.530 1.00 84.19 89 LYS A O 1
ATOM 737 N N . ILE A 1 90 ? -4.739 -0.203 -7.524 1.00 79.88 90 ILE A N 1
ATOM 738 C CA . ILE A 1 90 ? -3.611 0.748 -7.533 1.00 79.88 90 ILE A CA 1
ATOM 739 C C . ILE A 1 90 ? -2.673 0.434 -8.701 1.00 79.88 90 ILE A C 1
ATOM 741 O O . ILE A 1 90 ? -2.320 1.313 -9.485 1.00 79.88 90 ILE A O 1
ATOM 745 N N . ILE A 1 91 ? -2.314 -0.843 -8.857 1.00 79.19 91 ILE A N 1
ATOM 746 C CA . ILE A 1 91 ? -1.454 -1.305 -9.954 1.00 79.19 91 ILE A CA 1
ATOM 747 C C . ILE A 1 91 ? -2.139 -1.053 -11.306 1.00 79.19 91 ILE A C 1
ATOM 749 O O . ILE A 1 91 ? -1.496 -0.624 -12.264 1.00 79.19 91 ILE A O 1
ATOM 753 N N . GLY A 1 92 ? -3.454 -1.273 -11.388 1.00 79.81 92 GLY A N 1
ATOM 754 C CA . GLY A 1 92 ? -4.264 -0.967 -12.566 1.00 79.81 92 GLY A CA 1
ATOM 755 C C . GLY A 1 92 ? -4.271 0.521 -12.928 1.00 79.81 92 GLY A C 1
ATOM 756 O O . GLY A 1 92 ? -4.043 0.860 -14.090 1.00 79.81 92 GLY A O 1
ATOM 757 N N . ALA A 1 93 ? -4.478 1.404 -11.948 1.00 78.75 93 ALA A N 1
ATOM 758 C CA . ALA A 1 93 ? -4.462 2.855 -12.129 1.00 78.75 93 ALA A CA 1
ATOM 759 C C . ALA A 1 93 ? -3.076 3.350 -12.568 1.00 78.75 93 ALA A C 1
ATOM 761 O O . ALA A 1 93 ? -2.966 4.083 -13.553 1.00 78.75 93 ALA A O 1
ATOM 762 N N . TYR A 1 94 ? -2.012 2.861 -11.921 1.00 75.81 94 TYR A N 1
ATOM 763 C CA . TYR A 1 94 ? -0.631 3.153 -12.304 1.00 75.81 94 TYR A CA 1
ATOM 764 C C . TYR A 1 94 ? -0.344 2.708 -13.740 1.00 75.81 94 TYR A C 1
ATOM 766 O O . TYR A 1 94 ? 0.104 3.495 -14.569 1.00 75.81 94 TYR A O 1
ATOM 774 N N . ASN A 1 95 ? -0.670 1.464 -14.090 1.00 79.38 95 ASN A N 1
ATOM 775 C CA . ASN A 1 95 ? -0.458 0.974 -15.447 1.00 79.38 95 ASN A CA 1
ATOM 776 C C . ASN A 1 95 ? -1.275 1.768 -16.470 1.00 79.38 95 ASN A C 1
ATOM 778 O O . ASN A 1 95 ? -0.783 2.046 -17.554 1.00 79.38 95 ASN A O 1
ATOM 782 N N . LYS A 1 96 ? -2.498 2.187 -16.155 1.00 80.19 96 LYS A N 1
ATOM 783 C CA . LYS A 1 96 ? -3.308 2.988 -17.079 1.00 80.19 96 LYS A CA 1
ATOM 784 C C . LYS A 1 96 ? -2.683 4.353 -17.373 1.00 80.19 96 LYS A C 1
ATOM 786 O O . LYS A 1 96 ? -2.720 4.792 -18.521 1.00 80.19 96 LYS A O 1
ATOM 791 N N . GLU A 1 97 ? -2.105 5.003 -16.366 1.00 78.62 97 GLU A N 1
ATOM 792 C CA . GLU A 1 97 ? -1.458 6.304 -16.545 1.00 78.62 97 GLU A CA 1
ATOM 793 C C . GLU A 1 97 ? -0.060 6.179 -17.158 1.00 78.62 97 GLU A C 1
ATOM 795 O O . GLU A 1 97 ? 0.249 6.906 -18.096 1.00 78.62 97 GLU A O 1
ATOM 800 N N . PHE A 1 98 ? 0.770 5.241 -16.693 1.00 77.62 98 PHE A N 1
ATOM 801 C CA . PHE A 1 98 ? 2.197 5.186 -17.030 1.00 77.62 98 PHE A CA 1
ATOM 802 C C . PHE A 1 98 ? 2.549 4.263 -18.199 1.00 77.62 98 PHE A C 1
ATOM 804 O O . PHE A 1 98 ? 3.513 4.536 -18.918 1.00 77.62 98 PHE A O 1
ATOM 811 N N . LYS A 1 99 ? 1.768 3.208 -18.462 1.00 80.56 99 LYS A N 1
ATOM 812 C CA . LYS A 1 99 ? 1.997 2.302 -19.600 1.00 80.56 99 LYS A CA 1
ATOM 813 C C . LYS A 1 99 ? 2.038 3.010 -20.960 1.00 80.56 99 LYS A C 1
ATOM 815 O O . LYS A 1 99 ? 2.963 2.717 -21.713 1.00 80.56 99 LYS A O 1
ATOM 820 N N . PRO A 1 100 ? 1.144 3.964 -21.301 1.00 82.81 100 PRO A N 1
ATOM 821 C CA . PRO A 1 100 ? 1.234 4.641 -22.596 1.00 82.81 100 PRO A CA 1
ATOM 822 C C . PRO A 1 100 ? 2.527 5.453 -22.752 1.00 82.81 100 PRO A C 1
ATOM 824 O O . PRO A 1 100 ? 3.092 5.501 -23.847 1.00 82.81 100 PRO A O 1
ATOM 827 N N . TYR A 1 101 ? 3.038 6.048 -21.671 1.00 82.81 101 TYR A N 1
ATOM 828 C CA . TYR A 1 101 ? 4.327 6.740 -21.700 1.00 82.81 101 TYR A CA 1
ATOM 829 C C . TYR A 1 101 ? 5.479 5.754 -21.834 1.00 82.81 101 TYR A C 1
ATOM 831 O O . TYR A 1 101 ? 6.328 5.937 -22.703 1.00 82.81 101 TYR A O 1
ATOM 839 N N . HIS A 1 102 ? 5.481 4.684 -21.040 1.00 80.88 102 HIS A N 1
ATOM 840 C CA . HIS A 1 102 ? 6.484 3.628 -21.126 1.00 80.88 102 HIS A CA 1
ATOM 841 C C . HIS A 1 102 ? 6.554 3.023 -22.538 1.00 80.88 102 HIS A C 1
ATOM 843 O O . HIS A 1 102 ? 7.634 2.891 -23.113 1.00 80.88 102 HIS A O 1
ATOM 849 N N . ASP A 1 103 ? 5.407 2.735 -23.154 1.00 85.00 103 ASP A N 1
ATOM 850 C CA . ASP A 1 103 ? 5.339 2.197 -24.513 1.00 85.00 103 ASP A CA 1
ATOM 851 C C . ASP A 1 103 ? 5.838 3.207 -25.557 1.00 85.00 103 ASP A C 1
ATOM 853 O O . ASP A 1 103 ? 6.498 2.826 -26.530 1.00 85.00 103 ASP A O 1
ATOM 857 N N . LYS A 1 104 ? 5.577 4.506 -25.356 1.00 88.50 104 LYS A N 1
ATOM 858 C CA . LYS A 1 104 ? 6.129 5.576 -26.198 1.00 88.50 104 LYS A CA 1
ATOM 859 C C . LYS A 1 104 ? 7.652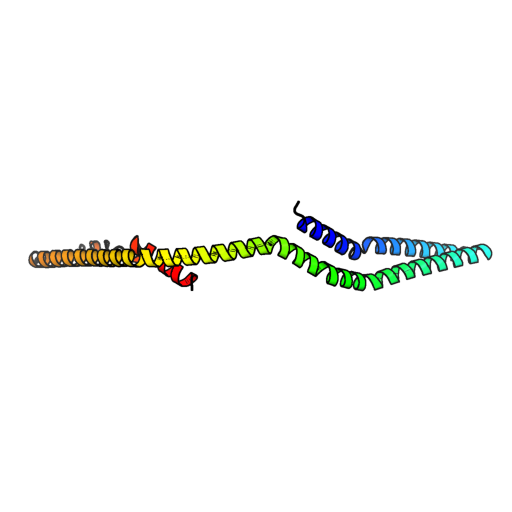 5.658 -26.066 1.00 88.50 104 LYS A C 1
ATOM 861 O O . LYS A 1 104 ? 8.327 5.726 -27.091 1.00 88.50 104 LYS A O 1
ATOM 866 N N . TYR A 1 105 ? 8.186 5.595 -24.847 1.00 84.12 105 TYR A N 1
ATOM 867 C CA . TYR A 1 105 ? 9.630 5.571 -24.596 1.00 84.12 105 TYR A CA 1
ATOM 868 C C . TYR A 1 105 ? 10.292 4.350 -25.222 1.00 84.12 105 TYR A C 1
ATOM 870 O O . TYR A 1 105 ? 11.286 4.495 -25.921 1.00 84.12 105 TYR A O 1
ATOM 878 N N . LYS A 1 106 ? 9.701 3.163 -25.075 1.00 87.81 106 LYS A N 1
ATOM 879 C CA . LYS A 1 106 ? 10.218 1.932 -25.683 1.00 87.81 106 LYS A CA 1
ATOM 880 C C . LYS A 1 106 ? 10.267 2.014 -27.212 1.00 87.81 106 LYS A C 1
ATOM 882 O O . LYS A 1 106 ? 11.218 1.546 -27.834 1.00 87.81 106 LYS A O 1
ATOM 887 N N . LYS A 1 107 ? 9.257 2.632 -27.836 1.00 90.00 107 LYS A N 1
ATOM 888 C CA . LYS A 1 107 ? 9.263 2.902 -29.284 1.00 90.00 107 LYS A CA 1
ATOM 889 C C . LYS A 1 107 ? 10.342 3.913 -29.674 1.00 90.00 107 LYS A C 1
ATOM 891 O O . LYS A 1 107 ? 10.966 3.739 -30.716 1.00 90.00 107 LYS A O 1
ATOM 896 N N . LEU A 1 108 ? 10.544 4.956 -28.870 1.00 90.44 108 LEU A N 1
ATOM 897 C CA . LEU A 1 108 ? 11.571 5.969 -29.112 1.00 90.44 108 LEU A CA 1
ATOM 898 C C . LEU A 1 108 ? 12.981 5.377 -28.981 1.00 90.44 108 LEU A C 1
ATOM 900 O O . LEU A 1 108 ? 13.801 5.601 -29.860 1.00 90.44 108 LEU A O 1
ATOM 904 N N . ASP A 1 109 ? 13.227 4.569 -27.948 1.00 84.50 109 ASP A N 1
ATOM 905 C CA . ASP A 1 109 ? 14.491 3.852 -27.734 1.00 84.50 109 ASP A CA 1
ATOM 906 C C . ASP A 1 109 ? 14.819 2.942 -28.922 1.00 84.50 109 ASP A C 1
ATOM 908 O O . ASP A 1 109 ? 15.927 2.972 -29.453 1.00 84.50 109 ASP A O 1
ATOM 912 N N . LYS A 1 110 ? 13.821 2.199 -29.421 1.00 89.00 110 LYS A N 1
ATOM 913 C CA . LYS A 1 110 ? 13.992 1.376 -30.622 1.00 89.00 110 LYS A CA 1
ATOM 914 C C . LYS A 1 110 ? 14.371 2.218 -31.846 1.00 89.00 110 LYS A C 1
ATOM 916 O O . LYS A 1 110 ? 15.303 1.856 -32.558 1.00 89.00 110 LYS A O 1
ATOM 921 N N . LYS A 1 111 ? 13.687 3.345 -32.076 1.00 89.88 111 LYS A N 1
ATOM 922 C CA . LYS A 1 111 ? 14.008 4.260 -33.187 1.00 89.88 111 LYS A CA 1
ATOM 923 C C . LYS A 1 111 ? 15.410 4.856 -33.054 1.00 89.88 111 LYS A C 1
ATOM 925 O O . LYS A 1 111 ? 16.138 4.895 -34.037 1.00 89.88 111 LYS A O 1
ATOM 930 N N . LEU A 1 112 ? 15.799 5.265 -31.849 1.00 88.00 112 LEU A N 1
ATOM 931 C CA . LEU A 1 112 ? 17.121 5.822 -31.578 1.00 88.00 112 LEU A CA 1
ATOM 932 C C . LEU A 1 112 ? 18.224 4.791 -31.847 1.00 88.00 112 LEU A C 1
ATOM 934 O O . LEU A 1 112 ? 19.219 5.117 -32.485 1.00 88.00 112 LEU A O 1
ATOM 938 N N . LYS A 1 113 ? 18.029 3.534 -31.431 1.00 86.75 113 LYS A N 1
ATOM 939 C CA . LYS A 1 113 ? 18.952 2.431 -31.745 1.00 86.75 113 LYS A CA 1
ATOM 940 C C . LYS A 1 113 ? 19.061 2.182 -33.248 1.00 86.75 113 LYS A C 1
ATOM 942 O O . LYS A 1 113 ? 20.162 2.007 -33.761 1.00 86.75 113 LYS A O 1
ATOM 947 N N . GLU A 1 114 ? 17.945 2.208 -33.974 1.00 89.00 114 GLU A N 1
ATOM 948 C CA . GLU A 1 114 ? 17.948 2.075 -35.437 1.00 89.00 114 GLU A CA 1
ATOM 949 C C . GLU A 1 114 ? 18.696 3.232 -36.126 1.00 89.00 114 GLU A C 1
ATOM 951 O O . GLU A 1 114 ?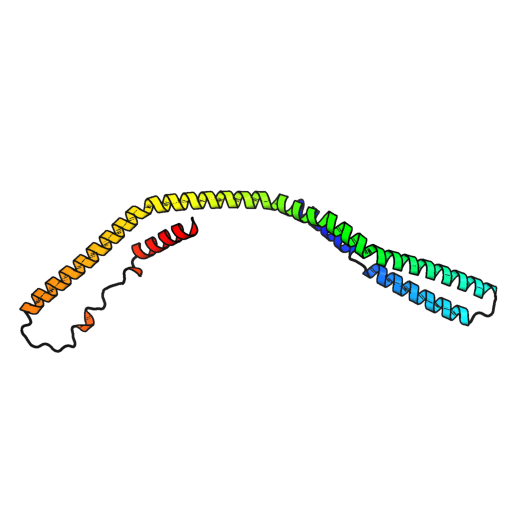 19.437 2.999 -37.083 1.00 89.00 114 GLU A O 1
ATOM 956 N N . GLU A 1 115 ? 18.536 4.469 -35.647 1.00 88.31 115 GLU A N 1
ATOM 957 C CA . GLU A 1 115 ? 19.273 5.638 -36.146 1.00 88.31 115 GLU A CA 1
ATOM 958 C C . GLU A 1 115 ? 20.766 5.572 -35.810 1.00 88.31 115 GLU A C 1
ATOM 960 O O . GLU A 1 115 ? 21.589 5.836 -36.685 1.00 88.31 115 GLU A O 1
ATOM 965 N N . LEU A 1 116 ? 21.126 5.134 -34.601 1.00 84.62 116 LEU A N 1
ATOM 966 C CA . LEU A 1 116 ? 22.515 4.905 -34.193 1.00 84.62 116 LEU A CA 1
ATOM 967 C C . LEU A 1 116 ? 23.202 3.867 -35.081 1.00 84.62 116 LEU A C 1
ATOM 969 O O . LEU A 1 116 ? 24.311 4.112 -35.541 1.00 84.62 116 LEU A O 1
ATOM 973 N N . ILE A 1 117 ? 22.534 2.755 -35.401 1.00 85.94 117 ILE A N 1
ATOM 974 C CA . ILE A 1 117 ? 23.082 1.730 -36.305 1.00 85.94 117 ILE A CA 1
ATOM 975 C C . ILE A 1 117 ? 23.275 2.288 -37.724 1.00 85.94 117 ILE A C 1
ATOM 977 O O . ILE A 1 117 ? 24.254 1.965 -38.399 1.00 85.94 117 ILE A O 1
ATOM 981 N N . LYS A 1 118 ? 22.353 3.127 -38.214 1.00 88.38 118 LYS A N 1
ATOM 982 C CA . LYS A 1 118 ? 22.509 3.786 -39.524 1.00 88.38 118 LYS A CA 1
ATOM 983 C C . LYS A 1 118 ? 23.679 4.766 -39.517 1.00 88.38 118 LYS A C 1
ATOM 985 O O . LYS A 1 118 ? 24.477 4.755 -40.452 1.00 88.38 118 LYS A O 1
ATOM 990 N N . PHE A 1 119 ? 23.795 5.566 -38.460 1.00 84.44 119 PHE A N 1
ATOM 991 C CA . PHE A 1 119 ? 24.898 6.500 -38.265 1.00 84.44 119 PHE A CA 1
ATOM 992 C C . PHE A 1 119 ? 26.240 5.760 -38.219 1.00 84.44 119 PHE A C 1
ATOM 994 O O . PHE A 1 119 ? 27.157 6.094 -38.968 1.00 84.44 119 PHE A O 1
ATOM 1001 N N . GLU A 1 120 ? 26.318 4.684 -37.438 1.00 82.19 120 GLU A N 1
ATOM 1002 C CA . GLU A 1 120 ? 27.482 3.807 -37.334 1.00 82.19 120 GLU A CA 1
ATOM 1003 C C . GLU A 1 120 ? 27.910 3.279 -38.709 1.00 82.19 120 GLU A C 1
ATOM 1005 O O . GLU A 1 120 ? 29.070 3.415 -39.092 1.00 82.19 120 GLU A O 1
ATOM 1010 N N . LYS A 1 121 ? 26.968 2.755 -39.503 1.00 85.12 121 LYS A N 1
ATOM 1011 C CA . LYS A 1 121 ? 27.246 2.278 -40.867 1.00 85.12 121 LYS A CA 1
ATOM 1012 C C . LYS A 1 121 ? 27.749 3.382 -41.794 1.00 85.12 121 LYS A C 1
ATOM 1014 O O . LYS A 1 121 ? 28.582 3.098 -42.648 1.00 85.12 121 LYS A O 1
ATOM 1019 N N . SER A 1 122 ? 27.258 4.612 -41.639 1.00 83.81 122 SER A N 1
ATOM 1020 C CA . SER A 1 122 ? 27.683 5.741 -42.474 1.00 83.81 122 SER A CA 1
ATOM 1021 C C . SER A 1 122 ? 29.069 6.281 -42.108 1.00 83.81 122 SER A C 1
ATOM 1023 O O . SER A 1 122 ? 29.828 6.656 -42.994 1.00 83.81 122 SER A O 1
ATOM 1025 N N . VAL A 1 123 ? 29.425 6.280 -40.819 1.00 83.06 123 VAL A N 1
ATOM 1026 C CA . VAL A 1 123 ? 30.670 6.883 -40.315 1.00 83.06 123 VAL A CA 1
ATOM 1027 C C . VAL A 1 123 ? 31.822 5.876 -40.253 1.00 83.06 123 VAL A C 1
ATOM 1029 O O . VAL A 1 123 ? 32.978 6.256 -40.420 1.00 83.06 123 VAL A O 1
ATOM 1032 N N . ARG A 1 124 ? 31.537 4.577 -40.084 1.00 80.06 124 ARG A N 1
ATOM 1033 C CA . ARG A 1 124 ? 32.546 3.504 -40.047 1.00 80.06 124 ARG A CA 1
ATOM 1034 C C . ARG A 1 124 ? 33.536 3.509 -41.230 1.00 80.06 124 ARG A C 1
ATOM 1036 O O . ARG A 1 124 ? 34.725 3.371 -40.947 1.00 80.06 124 ARG A O 1
ATOM 1043 N N . PRO A 1 125 ? 33.135 3.667 -42.510 1.00 84.88 125 PRO A N 1
ATOM 1044 C CA . PRO A 1 125 ? 34.101 3.732 -43.612 1.00 84.88 125 PRO A CA 1
ATOM 1045 C C . PRO A 1 125 ? 35.003 4.969 -43.521 1.00 84.88 125 PRO A C 1
ATOM 1047 O O . PRO A 1 125 ? 36.213 4.834 -43.641 1.00 84.88 125 PRO A O 1
ATOM 1050 N N . MET A 1 126 ? 34.445 6.139 -43.193 1.00 81.56 126 MET A N 1
ATOM 1051 C CA . MET A 1 126 ? 35.213 7.380 -43.033 1.00 81.56 126 MET A CA 1
ATOM 1052 C C . MET A 1 126 ? 36.232 7.279 -41.889 1.00 81.56 126 MET A C 1
ATOM 1054 O O . MET A 1 126 ? 37.382 7.669 -42.043 1.00 81.56 126 MET A O 1
ATOM 1058 N N . VAL A 1 127 ? 35.845 6.702 -40.748 1.00 80.81 127 VAL A N 1
ATOM 1059 C CA . VAL A 1 127 ? 36.771 6.483 -39.623 1.00 80.81 127 VAL A CA 1
ATOM 1060 C C . VAL A 1 127 ? 37.863 5.484 -39.994 1.00 80.81 127 VAL A C 1
ATOM 1062 O O . VAL A 1 127 ? 39.006 5.657 -39.586 1.00 80.81 127 VAL A O 1
ATOM 1065 N N . LYS A 1 128 ? 37.539 4.459 -40.790 1.00 82.00 128 LYS A N 1
ATOM 1066 C CA . LYS A 1 128 ? 38.529 3.500 -41.284 1.00 82.00 128 LYS A CA 1
ATOM 1067 C C . LYS A 1 128 ? 39.553 4.177 -42.200 1.00 82.00 128 LYS A C 1
ATOM 1069 O O . LYS A 1 128 ? 40.744 3.986 -41.995 1.00 82.00 128 LYS A O 1
ATOM 1074 N N . GLU A 1 129 ? 39.098 5.009 -43.134 1.00 80.56 129 GLU A N 1
ATOM 1075 C CA . GLU A 1 129 ? 39.974 5.800 -44.008 1.00 80.56 129 GLU A CA 1
ATOM 1076 C C . GLU A 1 129 ? 40.853 6.766 -43.202 1.00 80.56 129 GLU A C 1
ATOM 1078 O O . GLU A 1 129 ? 42.057 6.835 -43.429 1.00 80.56 129 GLU A O 1
ATOM 1083 N N . MET A 1 130 ? 40.293 7.458 -42.204 1.00 77.06 130 MET A N 1
ATOM 1084 C CA . MET A 1 130 ? 41.073 8.335 -41.323 1.00 77.06 130 MET A CA 1
ATOM 1085 C C . MET A 1 130 ? 42.139 7.569 -40.531 1.00 77.06 130 MET A C 1
ATOM 1087 O O . MET A 1 130 ? 43.263 8.044 -40.417 1.00 77.06 130 MET A O 1
ATOM 1091 N N . LEU A 1 131 ? 41.824 6.375 -40.019 1.00 77.00 131 LEU A N 1
ATOM 1092 C CA . LEU A 1 131 ? 42.799 5.528 -39.322 1.00 77.00 131 LEU A CA 1
ATOM 1093 C C . LEU A 1 131 ? 43.905 5.022 -40.261 1.00 77.00 131 LEU A C 1
ATOM 1095 O O . LEU A 1 131 ? 45.063 4.945 -39.855 1.00 77.00 131 LEU A O 1
ATOM 1099 N N . GLU A 1 132 ? 43.567 4.689 -41.509 1.00 80.31 132 GLU A N 1
ATOM 1100 C CA . GLU A 1 132 ? 44.542 4.300 -42.534 1.00 80.31 132 GLU A CA 1
ATOM 1101 C C . GLU A 1 132 ? 45.464 5.478 -42.898 1.00 80.31 132 GLU A C 1
ATOM 1103 O O . GLU A 1 132 ? 46.677 5.295 -43.005 1.00 80.31 132 GLU A O 1
ATOM 1108 N N . ILE A 1 133 ? 44.922 6.697 -43.007 1.00 77.62 133 ILE A N 1
ATOM 1109 C CA . ILE A 1 133 ? 45.704 7.924 -43.223 1.00 77.62 133 ILE A CA 1
ATOM 1110 C C . ILE A 1 133 ? 46.633 8.194 -42.035 1.00 77.62 133 ILE A C 1
ATOM 1112 O O . ILE A 1 133 ? 47.830 8.372 -42.245 1.00 77.62 133 ILE A O 1
ATOM 1116 N N . GLU A 1 134 ? 46.134 8.143 -40.796 1.00 73.50 134 GLU A N 1
ATOM 1117 C CA . GLU A 1 134 ? 46.960 8.326 -39.591 1.00 73.50 134 GLU A CA 1
ATOM 1118 C C . GLU A 1 134 ? 48.095 7.282 -39.514 1.00 73.50 134 GLU A C 1
ATOM 1120 O O . GLU A 1 134 ? 49.232 7.606 -39.155 1.00 73.50 134 GLU A O 1
ATOM 1125 N N . GLN A 1 135 ? 47.830 6.026 -39.897 1.00 74.25 135 GLN A N 1
ATOM 1126 C CA . GLN A 1 135 ? 48.868 4.994 -39.992 1.00 74.25 135 GLN A CA 1
ATOM 1127 C C . GLN A 1 135 ? 49.897 5.301 -41.081 1.00 74.25 135 GLN A C 1
ATOM 1129 O O . GLN A 1 135 ? 51.096 5.124 -40.854 1.00 74.25 135 GLN A O 1
ATOM 1134 N N . MET A 1 136 ? 49.461 5.759 -42.254 1.00 76.25 136 MET A N 1
ATOM 1135 C CA . MET A 1 136 ? 50.370 6.152 -43.330 1.00 76.25 136 MET A CA 1
ATOM 1136 C C . MET A 1 136 ? 51.234 7.354 -42.937 1.00 76.25 136 MET A C 1
ATOM 1138 O O . MET A 1 136 ? 52.436 7.324 -43.187 1.00 76.25 136 MET A O 1
ATOM 1142 N N . GLU A 1 137 ? 50.673 8.361 -42.268 1.00 72.50 137 GLU A N 1
ATOM 1143 C CA . GLU A 1 137 ? 51.417 9.512 -41.742 1.00 72.50 137 GLU A CA 1
ATOM 1144 C C . GLU A 1 137 ? 52.449 9.083 -40.694 1.00 72.50 137 GLU A C 1
ATOM 1146 O O . GLU A 1 137 ? 53.617 9.468 -40.773 1.00 72.50 137 GLU A O 1
ATOM 1151 N N . SER A 1 138 ? 52.064 8.220 -39.749 1.00 68.88 138 SER A N 1
ATOM 1152 C CA . SER A 1 138 ? 52.992 7.662 -38.760 1.00 68.88 138 SER A CA 1
ATOM 1153 C C . SER A 1 138 ? 54.129 6.881 -39.428 1.00 68.88 138 SER A C 1
ATOM 1155 O O . SER A 1 138 ? 55.302 7.087 -39.105 1.00 68.88 138 SER A O 1
ATOM 1157 N N . ASN A 1 139 ? 53.811 6.039 -40.414 1.00 72.94 139 ASN A N 1
ATOM 1158 C CA . ASN A 1 139 ? 54.806 5.293 -41.180 1.00 72.94 139 ASN A CA 1
ATOM 1159 C C . ASN A 1 139 ? 55.721 6.223 -41.985 1.00 72.94 139 ASN A C 1
ATOM 1161 O O . ASN A 1 139 ? 56.933 6.010 -42.011 1.00 72.94 139 ASN A O 1
ATOM 1165 N N . PHE A 1 140 ? 55.181 7.281 -42.590 1.00 66.81 140 PHE A N 1
ATOM 1166 C CA . PHE A 1 140 ? 55.959 8.284 -43.311 1.00 66.81 140 PHE A CA 1
ATOM 1167 C C . PHE A 1 140 ? 56.911 9.040 -42.378 1.00 66.81 140 PHE A C 1
ATOM 1169 O O . PHE A 1 140 ? 58.095 9.193 -42.690 1.00 66.81 140 PHE A O 1
ATOM 1176 N N . HIS A 1 141 ? 56.444 9.442 -41.195 1.00 63.41 141 HIS A N 1
ATOM 1177 C CA . HIS A 1 141 ? 57.292 10.037 -40.164 1.00 63.41 141 HIS A CA 1
ATOM 1178 C C . HIS A 1 141 ? 58.384 9.072 -39.689 1.00 63.41 141 HIS A C 1
ATOM 1180 O O . HIS A 1 141 ? 59.531 9.478 -39.513 1.00 63.41 141 HIS A O 1
ATOM 1186 N N . HIS A 1 142 ? 58.085 7.779 -39.548 1.00 59.94 142 HIS A N 1
ATOM 1187 C CA . HIS A 1 142 ? 59.087 6.773 -39.196 1.00 59.94 142 HIS A CA 1
ATOM 1188 C C . HIS A 1 142 ? 60.118 6.526 -40.302 1.00 59.94 142 HIS A C 1
ATOM 1190 O O . HIS A 1 142 ? 61.297 6.350 -39.994 1.00 59.94 142 HIS A O 1
ATOM 1196 N N . VAL A 1 143 ? 59.711 6.524 -41.572 1.00 59.44 143 VAL A N 1
ATOM 1197 C CA . VAL A 1 143 ? 60.622 6.353 -42.714 1.00 59.44 143 VAL A CA 1
ATOM 1198 C C . VAL A 1 143 ? 61.504 7.585 -42.895 1.00 59.44 143 VAL A C 1
ATOM 1200 O O . VAL A 1 143 ? 62.709 7.434 -43.056 1.00 59.44 143 VAL A O 1
ATOM 1203 N N . THR A 1 144 ? 60.954 8.795 -42.789 1.00 58.47 144 THR A N 1
ATOM 1204 C CA . THR A 1 144 ? 61.745 10.039 -42.845 1.00 58.47 144 THR A CA 1
ATOM 1205 C C . THR A 1 144 ? 62.708 10.166 -41.665 1.00 58.47 144 THR A C 1
ATOM 1207 O O . THR A 1 144 ? 63.855 10.563 -41.859 1.00 58.47 144 THR A O 1
ATOM 1210 N N . LEU A 1 145 ? 62.304 9.756 -40.456 1.00 57.47 145 LEU A N 1
ATOM 1211 C CA . LEU A 1 145 ? 63.210 9.651 -39.308 1.00 57.47 145 LEU A CA 1
ATOM 1212 C C . LEU A 1 145 ? 64.316 8.617 -39.542 1.00 57.47 145 LEU A C 1
ATOM 1214 O O . LEU A 1 145 ? 65.469 8.908 -39.246 1.00 57.47 145 LEU A O 1
ATOM 1218 N N . LYS A 1 146 ? 64.002 7.432 -40.085 1.00 57.62 146 LYS A N 1
ATOM 1219 C CA . LYS A 1 146 ? 65.010 6.403 -40.396 1.00 57.62 146 LYS A CA 1
ATOM 1220 C C . LYS A 1 146 ? 65.981 6.858 -41.480 1.00 57.62 146 LYS A C 1
ATOM 1222 O O . LYS A 1 146 ? 67.176 6.803 -41.238 1.00 57.62 146 LYS A O 1
ATOM 1227 N N . ALA A 1 147 ? 65.488 7.404 -42.591 1.00 56.47 147 ALA A N 1
ATOM 1228 C CA . ALA A 1 147 ? 66.319 7.969 -43.654 1.00 56.47 147 ALA A CA 1
ATOM 1229 C C . ALA A 1 147 ? 67.223 9.095 -43.122 1.00 56.47 147 ALA A C 1
ATOM 1231 O O . ALA A 1 147 ? 68.429 9.067 -43.326 1.00 56.47 147 ALA A O 1
ATOM 1232 N N . SER A 1 148 ? 66.677 10.011 -42.312 1.00 54.25 148 SER A N 1
ATOM 1233 C CA . SER A 1 148 ? 67.460 11.069 -41.659 1.00 54.25 148 SER A CA 1
ATOM 1234 C C . SER A 1 148 ? 68.518 10.529 -40.686 1.00 54.25 148 SER A C 1
ATOM 1236 O O . SER A 1 148 ? 69.574 11.138 -40.524 1.00 54.25 148 SER A O 1
ATOM 1238 N N . ILE A 1 149 ? 68.253 9.400 -40.019 1.00 55.62 149 ILE A N 1
ATOM 1239 C CA . ILE A 1 149 ? 69.200 8.736 -39.113 1.00 55.62 149 ILE A CA 1
ATOM 1240 C C . ILE A 1 149 ? 70.268 7.961 -39.896 1.00 55.62 149 ILE A C 1
ATOM 1242 O O . ILE A 1 149 ? 71.427 8.002 -39.494 1.00 55.62 149 ILE A O 1
ATOM 1246 N N . GLU A 1 150 ? 69.915 7.271 -40.981 1.00 56.94 150 GLU A N 1
ATOM 1247 C CA . GLU A 1 150 ? 70.861 6.585 -41.871 1.00 56.94 150 GLU A CA 1
ATOM 1248 C C . GLU A 1 150 ? 71.817 7.598 -42.531 1.00 56.94 150 GLU A C 1
ATOM 1250 O O . GLU A 1 150 ? 73.032 7.451 -42.397 1.00 56.94 150 GLU A O 1
ATOM 1255 N N . ASP A 1 151 ? 71.290 8.696 -43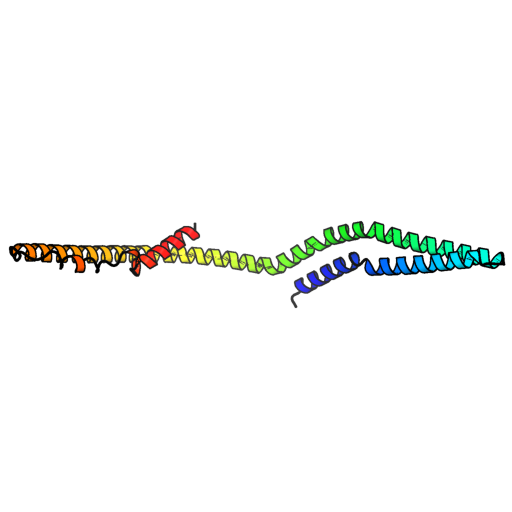.087 1.00 53.62 151 ASP A N 1
ATOM 1256 C CA . ASP A 1 151 ? 72.086 9.785 -43.676 1.00 53.62 151 ASP A CA 1
ATOM 1257 C C . ASP A 1 151 ? 72.988 10.465 -42.628 1.00 53.62 151 ASP A C 1
ATOM 1259 O O . ASP A 1 151 ? 74.140 10.821 -42.888 1.00 53.62 151 ASP A O 1
ATOM 1263 N N . ARG A 1 152 ? 72.503 10.617 -41.386 1.00 49.34 152 ARG A N 1
ATOM 1264 C CA . ARG A 1 152 ? 73.309 11.157 -40.277 1.00 49.34 152 ARG A CA 1
ATOM 1265 C C . ARG A 1 152 ? 74.346 10.172 -39.745 1.00 49.34 152 ARG A C 1
ATOM 1267 O O . ARG A 1 152 ? 75.375 10.630 -39.262 1.00 49.34 152 ARG A O 1
ATOM 1274 N N . LYS A 1 153 ? 74.120 8.856 -39.813 1.00 52.34 153 LYS A N 1
ATOM 1275 C CA . LYS A 1 153 ? 75.104 7.831 -39.415 1.00 52.34 153 LYS A CA 1
ATOM 1276 C C . LYS A 1 153 ? 76.283 7.773 -40.380 1.00 52.34 153 LYS A C 1
ATOM 1278 O O . LYS A 1 153 ? 77.406 7.584 -39.920 1.00 52.34 153 LYS A O 1
ATOM 1283 N N . GLU A 1 154 ? 76.061 7.977 -41.679 1.00 55.09 154 GLU A N 1
ATOM 1284 C CA . GLU A 1 154 ? 77.164 8.115 -42.641 1.00 55.09 154 GLU A CA 1
ATOM 1285 C C . GLU A 1 154 ? 78.000 9.377 -42.381 1.00 55.09 154 GLU A C 1
ATOM 1287 O O . GLU A 1 154 ? 79.225 9.344 -42.506 1.00 55.09 154 GLU A O 1
ATOM 1292 N N . LEU A 1 155 ? 77.362 10.457 -41.915 1.00 47.91 155 LEU A N 1
ATOM 1293 C CA . LEU A 1 155 ? 78.028 11.703 -41.517 1.00 47.91 155 LEU A CA 1
ATOM 1294 C C . LEU A 1 155 ? 78.664 11.658 -40.108 1.00 47.91 155 LEU A C 1
ATOM 1296 O O . LEU A 1 155 ? 79.520 12.484 -39.800 1.00 47.91 155 LEU A O 1
ATOM 1300 N N . LEU A 1 156 ? 78.293 10.695 -39.254 1.00 49.72 156 LEU A N 1
ATOM 1301 C CA . LEU A 1 156 ? 78.752 10.549 -37.863 1.00 49.72 156 LEU A CA 1
ATOM 1302 C C . LEU A 1 156 ? 79.681 9.337 -37.662 1.00 49.72 156 LEU A C 1
ATOM 1304 O O . LEU A 1 156 ? 79.548 8.582 -36.701 1.00 49.72 156 LEU A O 1
ATOM 1308 N N . LYS A 1 157 ? 80.723 9.208 -38.492 1.00 48.41 157 LYS A N 1
ATOM 1309 C CA . LYS A 1 157 ? 81.968 8.507 -38.097 1.00 48.41 157 LYS A CA 1
ATOM 1310 C C . LYS A 1 157 ? 82.837 9.374 -37.171 1.00 48.41 157 LYS A C 1
ATOM 1312 O O . LYS A 1 157 ? 84.055 9.428 -37.313 1.00 48.41 157 LYS A O 1
ATOM 1317 N N . LEU A 1 158 ? 82.212 10.075 -36.232 1.00 51.31 158 LEU A N 1
ATOM 1318 C CA . LEU A 1 158 ? 82.890 10.824 -35.182 1.00 51.31 158 LEU A CA 1
ATOM 1319 C C . LEU A 1 158 ? 82.292 10.414 -33.835 1.00 51.31 158 LEU A C 1
ATOM 1321 O O . LEU A 1 158 ? 81.086 10.167 -33.759 1.00 51.31 158 LEU A O 1
ATOM 1325 N N . PRO A 1 159 ? 83.115 10.296 -32.782 1.00 43.38 159 PRO A N 1
ATOM 1326 C CA . PRO A 1 159 ? 82.662 9.783 -31.503 1.00 43.38 159 PRO A CA 1
ATOM 1327 C C . PRO A 1 159 ? 81.753 10.833 -30.866 1.00 43.38 159 PRO A C 1
ATOM 1329 O O . PRO A 1 159 ? 82.186 11.954 -30.609 1.00 43.38 159 PRO A O 1
ATOM 1332 N N . VAL A 1 160 ? 80.491 10.489 -30.620 1.00 44.22 160 VAL A N 1
ATOM 1333 C CA . VAL A 1 160 ? 79.582 11.354 -29.860 1.00 44.22 160 VAL A CA 1
ATOM 1334 C C . VAL A 1 160 ? 78.986 10.601 -28.686 1.00 44.22 160 VAL A C 1
ATOM 1336 O O . VAL A 1 160 ? 78.418 9.520 -28.837 1.00 44.22 160 VAL A O 1
ATOM 1339 N N . ASP A 1 161 ? 79.130 11.230 -27.520 1.00 41.72 161 ASP A N 1
ATOM 1340 C CA . ASP A 1 161 ? 78.620 10.801 -26.226 1.00 41.72 161 ASP A CA 1
ATOM 1341 C C . ASP A 1 161 ? 77.120 10.482 -26.260 1.00 41.72 161 ASP A C 1
ATOM 1343 O O . ASP A 1 161 ? 76.284 11.222 -26.789 1.00 41.72 161 ASP A O 1
ATOM 1347 N N . SER A 1 162 ? 76.769 9.379 -25.602 1.00 47.81 162 SER A N 1
ATOM 1348 C CA . SER A 1 162 ? 75.456 8.723 -25.537 1.00 47.81 162 SER A CA 1
ATOM 1349 C C . SER A 1 162 ? 74.323 9.517 -24.849 1.00 47.81 162 SER A C 1
ATOM 1351 O O . SER A 1 162 ? 73.309 8.940 -24.452 1.00 47.81 162 SER A O 1
ATOM 1353 N N . GLY A 1 163 ? 74.451 10.837 -24.698 1.00 48.97 163 GLY A N 1
ATOM 1354 C CA . GLY A 1 163 ? 73.463 11.695 -24.031 1.00 48.97 163 GLY A CA 1
ATOM 1355 C C . GLY A 1 163 ? 72.306 12.178 -24.919 1.00 48.97 163 GLY A C 1
ATOM 1356 O O . GLY A 1 163 ? 71.213 12.426 -24.415 1.00 48.97 163 GLY A O 1
ATOM 1357 N N . SER A 1 164 ? 72.505 12.285 -26.238 1.00 45.00 164 SER A N 1
ATOM 1358 C CA . SER A 1 164 ? 71.570 13.000 -27.135 1.00 45.00 164 SER A CA 1
ATOM 1359 C C . SER A 1 164 ? 70.431 12.134 -27.713 1.00 45.00 164 SER A C 1
ATOM 1361 O O . SER A 1 164 ? 69.371 12.634 -28.089 1.00 45.00 164 SER A O 1
ATOM 1363 N N . LEU A 1 165 ? 70.578 10.804 -27.716 1.00 45.25 165 LEU A N 1
ATOM 1364 C CA . LEU A 1 165 ? 69.596 9.886 -28.322 1.00 45.25 165 LEU A CA 1
ATOM 1365 C C . LEU A 1 165 ? 68.299 9.703 -27.509 1.00 45.25 165 LEU A C 1
ATOM 1367 O O . LEU A 1 165 ? 67.309 9.209 -28.044 1.00 45.25 165 LEU A O 1
ATOM 1371 N N . LYS A 1 166 ? 68.252 10.140 -26.242 1.00 45.84 166 LYS A N 1
ATOM 1372 C CA . LYS A 1 166 ? 67.050 10.022 -25.389 1.00 45.84 166 LYS A CA 1
ATOM 1373 C C . LYS A 1 166 ? 65.967 11.074 -25.676 1.00 45.84 166 LYS A C 1
ATOM 1375 O O . LYS A 1 166 ? 64.852 10.940 -25.176 1.00 45.84 166 LYS A O 1
ATOM 1380 N N . ALA A 1 167 ? 66.257 12.107 -26.471 1.00 42.12 167 ALA A N 1
ATOM 1381 C CA . ALA A 1 167 ? 65.299 13.179 -26.761 1.00 42.12 167 ALA A CA 1
ATOM 1382 C C . ALA A 1 167 ? 64.322 12.851 -27.909 1.00 42.12 167 ALA A C 1
ATOM 1384 O O . ALA A 1 167 ? 63.237 13.422 -27.974 1.00 42.12 167 ALA A O 1
ATOM 1385 N N . ILE A 1 168 ? 64.667 11.904 -28.787 1.00 42.34 168 ILE A N 1
ATOM 1386 C CA . ILE A 1 168 ? 63.900 11.621 -30.015 1.00 42.34 168 ILE A CA 1
ATOM 1387 C C . ILE A 1 168 ? 62.693 10.699 -29.748 1.00 42.34 168 ILE A C 1
ATOM 1389 O O . ILE A 1 168 ? 61.745 10.659 -30.523 1.00 42.34 168 ILE A O 1
ATOM 1393 N N . GLN A 1 169 ? 62.653 10.021 -28.600 1.00 42.22 169 GLN A N 1
ATOM 1394 C CA . GLN A 1 169 ? 61.598 9.057 -28.262 1.00 42.22 169 GLN A CA 1
ATOM 1395 C C . GLN A 1 169 ? 60.272 9.687 -27.784 1.00 42.22 169 GLN A C 1
ATOM 1397 O O . GLN A 1 169 ? 59.344 8.959 -27.449 1.00 42.22 169 GLN A O 1
ATOM 1402 N N . ARG A 1 170 ? 60.161 11.025 -27.720 1.00 40.44 170 ARG A N 1
ATOM 1403 C CA . ARG A 1 170 ? 59.013 11.721 -27.098 1.00 40.44 170 ARG A CA 1
ATOM 1404 C C . ARG A 1 170 ? 57.896 12.168 -28.053 1.00 40.44 170 ARG A C 1
ATOM 1406 O O . ARG A 1 170 ? 56.917 12.727 -27.574 1.00 40.44 170 ARG A O 1
ATOM 1413 N N . PHE A 1 171 ? 57.997 11.919 -29.361 1.00 41.97 171 PHE A N 1
ATOM 1414 C CA . PHE A 1 171 ? 57.025 12.422 -30.352 1.00 41.97 171 PHE A CA 1
ATOM 1415 C C . PHE A 1 171 ? 56.120 11.358 -30.989 1.00 41.97 171 PHE A C 1
ATOM 1417 O O . PHE A 1 171 ? 55.538 11.594 -32.041 1.00 41.97 171 PHE A O 1
ATOM 1424 N N . THR A 1 172 ? 55.942 10.200 -30.356 1.00 44.28 172 THR A N 1
ATOM 1425 C CA . THR A 1 172 ? 54.872 9.268 -30.736 1.00 44.28 172 THR A CA 1
ATOM 1426 C C . THR A 1 172 ? 53.707 9.441 -29.771 1.00 44.28 172 THR A C 1
ATOM 1428 O O . THR A 1 172 ? 53.705 8.858 -28.686 1.00 44.28 172 THR A O 1
ATOM 1431 N N . THR A 1 173 ? 52.714 10.255 -30.129 1.00 46.25 173 THR A N 1
ATOM 1432 C CA . THR A 1 173 ? 51.402 10.175 -29.477 1.00 46.25 173 THR A CA 1
ATOM 1433 C C . THR A 1 173 ? 50.837 8.775 -29.726 1.00 46.25 173 THR A C 1
ATOM 1435 O O . THR A 1 173 ? 50.711 8.384 -30.887 1.00 46.25 173 THR A O 1
ATOM 1438 N N . PRO A 1 174 ? 50.527 7.984 -28.683 1.00 48.25 174 PRO A N 1
ATOM 1439 C CA . PRO A 1 174 ? 49.911 6.680 -28.880 1.00 48.25 174 PRO A CA 1
ATOM 1440 C C . PRO A 1 174 ? 48.533 6.853 -29.536 1.00 48.25 174 PRO A C 1
ATOM 1442 O O . PRO A 1 174 ? 47.795 7.780 -29.198 1.00 48.25 174 PRO A O 1
ATOM 1445 N N . MET A 1 175 ? 48.187 5.933 -30.447 1.00 45.41 175 MET A N 1
ATOM 1446 C CA . MET A 1 175 ? 46.928 5.856 -31.220 1.00 45.41 175 MET A CA 1
ATOM 1447 C C . MET A 1 175 ? 45.649 6.148 -30.404 1.00 45.41 175 MET A C 1
ATOM 1449 O O . MET A 1 175 ? 44.648 6.591 -30.951 1.00 45.41 175 MET A O 1
ATOM 1453 N N . GLN A 1 176 ? 45.681 5.929 -29.087 1.00 48.53 176 GLN A N 1
ATOM 1454 C CA . GLN A 1 176 ? 44.571 6.151 -2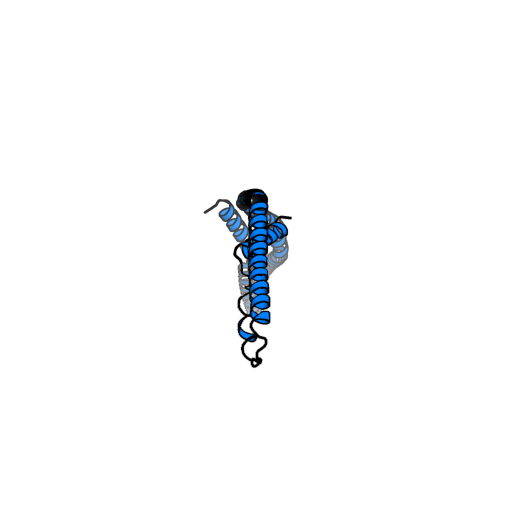8.152 1.00 48.53 176 GLN A CA 1
ATOM 1455 C C . GLN A 1 176 ? 44.189 7.629 -27.943 1.00 48.53 176 GLN A C 1
ATOM 1457 O O . GLN A 1 176 ? 43.142 7.923 -27.366 1.00 48.53 176 GLN A O 1
ATOM 1462 N N . HIS A 1 177 ? 45.014 8.581 -28.387 1.00 49.25 177 HIS A N 1
ATOM 1463 C CA . HIS A 1 177 ? 44.741 10.011 -28.210 1.00 49.25 177 HIS A CA 1
ATOM 1464 C C . HIS A 1 177 ? 44.338 10.753 -29.491 1.00 49.25 177 HIS A C 1
ATOM 1466 O O . HIS A 1 177 ? 43.991 11.933 -29.388 1.00 49.25 177 HIS A O 1
ATOM 1472 N N . SER A 1 178 ? 44.313 10.092 -30.658 1.00 60.84 178 SER A N 1
ATOM 1473 C CA . SER A 1 178 ? 43.815 10.711 -31.893 1.00 60.84 178 SER A CA 1
ATOM 1474 C C . SER A 1 178 ? 42.288 10.846 -31.872 1.00 60.84 178 SER A C 1
ATOM 1476 O O . SER A 1 178 ? 41.575 10.094 -31.195 1.00 60.84 178 SER A O 1
ATOM 1478 N N . LEU A 1 179 ? 41.766 11.847 -32.586 1.00 62.72 179 LEU A N 1
ATOM 1479 C CA . LEU A 1 179 ? 40.323 12.074 -32.692 1.00 62.72 179 LEU A CA 1
ATOM 1480 C C . LEU A 1 179 ? 39.638 10.861 -33.344 1.00 62.72 179 LEU A C 1
ATOM 1482 O O . LEU A 1 179 ? 38.575 10.447 -32.887 1.00 62.72 179 LEU A O 1
ATOM 1486 N N . ALA A 1 180 ? 40.285 10.243 -34.338 1.00 61.50 180 ALA A N 1
ATOM 1487 C CA . ALA A 1 180 ? 39.807 9.028 -34.986 1.00 61.50 180 ALA A CA 1
ATOM 1488 C C . ALA A 1 180 ? 39.767 7.834 -34.016 1.00 61.50 180 ALA A C 1
ATOM 1490 O O . ALA A 1 180 ? 38.771 7.111 -33.984 1.00 61.50 180 ALA A O 1
ATOM 1491 N N . GLY A 1 181 ? 40.783 7.674 -33.158 1.00 62.34 181 GLY A N 1
ATOM 1492 C CA . GLY A 1 181 ? 40.810 6.647 -32.111 1.00 62.34 181 GLY A CA 1
ATOM 1493 C C . GLY A 1 181 ? 39.656 6.783 -31.112 1.00 62.34 181 GLY A C 1
ATOM 1494 O O . GLY A 1 181 ? 38.955 5.809 -30.833 1.00 62.34 181 GLY A O 1
ATOM 1495 N N . LYS A 1 182 ? 39.374 8.008 -30.649 1.00 70.69 182 LYS A N 1
ATOM 1496 C CA . LYS A 1 182 ? 38.239 8.285 -29.748 1.00 70.69 182 LYS A CA 1
ATOM 1497 C C . LYS A 1 182 ? 36.885 8.033 -30.416 1.00 70.69 182 LYS A C 1
ATOM 1499 O O . LYS A 1 182 ? 35.984 7.478 -29.792 1.00 70.69 182 LYS A O 1
ATOM 1504 N N . VAL A 1 183 ? 36.729 8.406 -31.688 1.00 70.25 183 VAL A N 1
ATOM 1505 C CA . VAL A 1 183 ? 35.496 8.144 -32.451 1.00 70.25 183 VAL A CA 1
ATOM 1506 C C . VAL A 1 183 ? 35.306 6.638 -32.682 1.00 70.25 183 VAL A C 1
ATOM 1508 O O . VAL A 1 183 ? 34.187 6.137 -32.571 1.00 70.25 183 VAL A O 1
ATOM 1511 N N . TYR A 1 184 ? 36.385 5.891 -32.918 1.00 69.88 184 TYR A N 1
ATOM 1512 C CA . TYR A 1 184 ? 36.347 4.435 -33.066 1.00 69.88 184 TYR A CA 1
ATOM 1513 C C . TYR A 1 184 ? 35.938 3.713 -31.770 1.00 69.88 184 TYR A C 1
ATOM 1515 O O . TYR A 1 184 ? 35.169 2.750 -31.805 1.00 69.88 184 TYR A O 1
ATOM 1523 N N . GLU A 1 185 ? 36.383 4.191 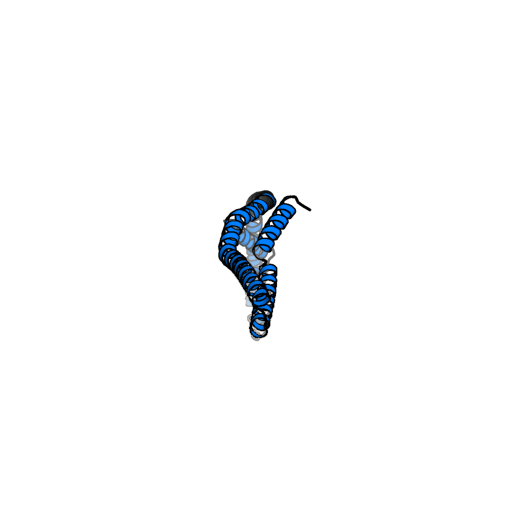-30.607 1.00 74.38 185 GLU A N 1
ATOM 1524 C CA . GLU A 1 185 ? 35.935 3.676 -29.305 1.00 74.38 185 GLU A CA 1
ATOM 1525 C C . GLU A 1 185 ? 34.439 3.912 -29.067 1.00 74.38 185 GLU A C 1
ATOM 1527 O O . GLU A 1 185 ? 33.740 3.002 -28.616 1.00 74.38 185 GLU A O 1
ATOM 1532 N N . VAL A 1 186 ? 33.926 5.092 -29.430 1.00 72.44 186 VAL A N 1
ATOM 1533 C CA . VAL A 1 186 ? 32.494 5.421 -29.338 1.00 72.44 186 VAL A CA 1
ATOM 1534 C C . VAL A 1 186 ? 31.668 4.525 -30.266 1.00 72.44 186 VAL A C 1
ATOM 1536 O O . VAL A 1 186 ? 30.651 3.981 -29.841 1.00 72.44 186 VAL A O 1
ATOM 1539 N N . ILE A 1 187 ? 32.127 4.295 -31.500 1.00 71.25 187 ILE A N 1
ATOM 1540 C CA . ILE A 1 187 ? 31.492 3.368 -32.452 1.00 71.25 187 ILE A CA 1
ATOM 1541 C C . ILE A 1 187 ? 31.445 1.941 -31.886 1.00 71.25 187 ILE A C 1
ATOM 1543 O O . ILE A 1 187 ? 30.394 1.303 -31.900 1.00 71.25 187 ILE A O 1
ATOM 1547 N N . ASN A 1 188 ? 32.545 1.457 -31.305 1.00 71.81 188 ASN A N 1
ATOM 1548 C CA . ASN A 1 188 ? 32.581 0.134 -30.676 1.00 71.81 188 ASN A CA 1
ATOM 1549 C C . ASN A 1 188 ? 31.688 0.045 -29.428 1.00 71.81 188 ASN A C 1
ATOM 1551 O O . ASN A 1 188 ? 31.121 -1.012 -29.148 1.00 71.81 188 ASN A O 1
ATOM 1555 N N . ALA A 1 189 ? 31.551 1.132 -28.667 1.00 69.50 189 ALA A N 1
ATOM 1556 C CA . ALA A 1 189 ? 30.643 1.196 -27.526 1.00 69.50 189 ALA A CA 1
ATOM 1557 C C . ALA A 1 189 ? 29.167 1.176 -27.962 1.00 69.50 189 ALA A C 1
ATOM 1559 O O . ALA A 1 189 ? 28.348 0.536 -27.301 1.00 69.50 189 ALA A O 1
ATOM 1560 N N . ILE A 1 190 ? 28.832 1.820 -29.084 1.00 68.31 190 ILE A N 1
ATOM 1561 C CA . ILE A 1 190 ? 27.501 1.746 -29.702 1.00 68.31 190 ILE A CA 1
ATOM 1562 C C . ILE A 1 190 ? 27.214 0.304 -30.148 1.00 68.31 190 ILE A C 1
ATOM 1564 O O . ILE A 1 190 ? 26.162 -0.235 -29.803 1.00 68.31 190 ILE A O 1
ATOM 1568 N N . GLU A 1 191 ? 28.171 -0.366 -30.798 1.00 65.06 191 GLU A N 1
ATOM 1569 C CA . GLU A 1 191 ? 28.006 -1.745 -31.279 1.00 65.06 191 GLU A CA 1
ATOM 1570 C C . GLU A 1 191 ? 27.803 -2.764 -30.136 1.00 65.06 191 GLU A C 1
ATOM 1572 O O . GLU A 1 191 ? 27.047 -3.726 -30.280 1.00 65.06 191 GLU A O 1
ATOM 1577 N N . ARG A 1 192 ? 28.449 -2.559 -28.978 1.00 69.94 192 ARG A N 1
ATOM 1578 C CA . ARG A 1 192 ? 28.294 -3.433 -27.797 1.00 69.94 192 ARG A CA 1
ATOM 1579 C C . ARG A 1 192 ? 26.965 -3.244 -27.068 1.00 69.94 192 ARG A C 1
ATOM 1581 O O . ARG A 1 192 ? 26.452 -4.212 -26.524 1.00 69.94 192 ARG A O 1
ATOM 1588 N N . ASN A 1 193 ? 26.430 -2.024 -27.033 1.00 63.38 193 ASN A N 1
ATOM 1589 C CA . ASN A 1 193 ? 25.212 -1.698 -26.279 1.00 63.38 193 ASN A CA 1
ATOM 1590 C C . ASN A 1 193 ? 23.922 -1.776 -27.118 1.00 63.38 193 ASN A C 1
ATOM 1592 O O . ASN A 1 193 ? 22.826 -1.674 -26.564 1.00 63.38 193 ASN A O 1
ATOM 1596 N N . CYS A 1 194 ? 24.038 -1.923 -28.443 1.00 56.03 194 CYS A N 1
ATOM 1597 C CA . CYS A 1 194 ? 22.900 -2.009 -29.366 1.00 56.03 194 CYS A CA 1
ATOM 1598 C C . CYS A 1 194 ? 22.636 -3.424 -29.925 1.00 56.03 194 CYS A C 1
ATOM 1600 O O . CYS A 1 194 ? 21.728 -3.564 -30.747 1.00 56.03 194 CYS A O 1
ATOM 1602 N N . LYS A 1 195 ? 23.396 -4.447 -29.503 1.00 51.44 195 LYS A N 1
ATOM 1603 C CA . LYS A 1 195 ? 23.091 -5.877 -29.725 1.00 51.44 195 LYS A CA 1
ATOM 1604 C C . LYS A 1 195 ? 22.180 -6.404 -28.619 1.00 51.44 195 LYS A C 1
ATOM 1606 O O . LYS A 1 195 ? 21.288 -7.211 -28.956 1.00 51.44 195 LYS A O 1
#

pLDDT: mean 77.03, std 15.85, range [40.44, 95.62]